Protein AF-A0A7J6U185-F1 (afdb_monomer)

Nearest PDB structures (foldseek):
  2dai-assembly1_A  TM=7.757E-01  e=2.215E-02  Homo sapiens
  2dak-assembly1_A  TM=7.225E-01  e=6.475E-02  Homo sapiens
  2lva-assembly1_A  TM=3.731E-01  e=1.835E+00  Homo sapiens

Mean predicted aligned error: 17.57 Å

InterPro domains:
  IPR009060 UBA-like superfamily [SSF46934] (94-160)
  IPR015940 Ubiquitin-associated domain [PF22562]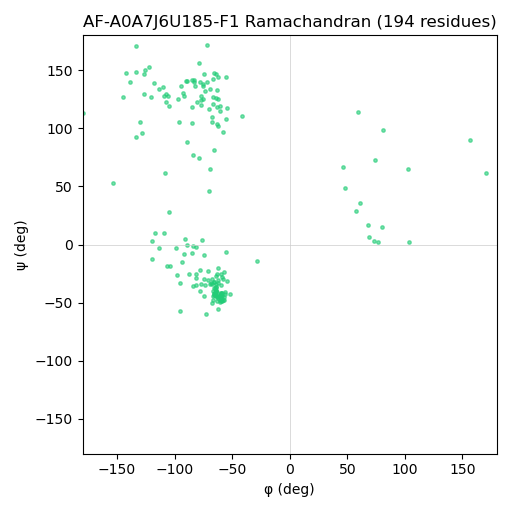 (120-155)

Structure (mmCIF, N/CA/C/O backbone):
data_AF-A0A7J6U185-F1
#
_entry.id   AF-A0A7J6U185-F1
#
loop_
_atom_site.group_PDB
_atom_site.id
_atom_site.type_symbol
_atom_site.label_atom_id
_atom_site.label_alt_id
_atom_site.label_comp_id
_atom_site.label_asym_id
_atom_site.label_entity_id
_atom_site.label_seq_id
_atom_site.pdbx_PDB_ins_code
_atom_site.Cartn_x
_atom_site.Cartn_y
_atom_site.Cartn_z
_atom_site.occupancy
_atom_site.B_iso_or_equiv
_atom_site.auth_seq_id
_atom_site.auth_comp_id
_atom_site.auth_asym_id
_atom_site.auth_atom_id
_atom_site.pdbx_PDB_model_num
ATOM 1 N N . MET A 1 1 ? -28.778 -23.282 12.682 1.00 41.50 1 MET A N 1
ATOM 2 C CA . MET A 1 1 ? -28.620 -21.952 13.302 1.00 41.50 1 MET A CA 1
ATOM 3 C C . MET A 1 1 ? -27.425 -21.308 12.628 1.00 41.50 1 MET A C 1
ATOM 5 O O . MET A 1 1 ? -26.306 -21.611 13.006 1.00 41.50 1 MET A O 1
ATOM 9 N N . SER A 1 2 ? -27.641 -20.531 11.572 1.00 41.03 2 SER A N 1
ATOM 10 C CA . SER A 1 2 ? -26.550 -19.856 10.861 1.00 41.03 2 SER A CA 1
ATOM 11 C C . SER A 1 2 ? -27.006 -18.422 10.668 1.00 41.03 2 SER A C 1
ATOM 13 O O . SER A 1 2 ? -27.817 -18.134 9.793 1.00 41.03 2 SER A O 1
ATOM 15 N N . SER A 1 3 ? -26.622 -17.581 11.626 1.00 44.19 3 SER A N 1
ATOM 16 C CA . SER A 1 3 ? -27.041 -16.190 11.731 1.00 44.19 3 SER A CA 1
ATOM 17 C C . SER A 1 3 ? -26.571 -15.395 10.519 1.00 44.19 3 SER A C 1
ATOM 19 O O . SER A 1 3 ? -25.386 -15.374 10.192 1.00 44.19 3 SER A O 1
ATOM 21 N N . SER A 1 4 ? -27.528 -14.743 9.867 1.00 41.66 4 SER A N 1
ATOM 22 C CA . SER A 1 4 ? -27.322 -13.774 8.801 1.00 41.66 4 SER A CA 1
ATOM 23 C C . SER A 1 4 ? -26.503 -12.574 9.283 1.00 41.66 4 SER A C 1
ATOM 25 O O . SER A 1 4 ? -26.933 -11.839 10.166 1.00 41.66 4 SER A O 1
ATOM 27 N N . GLY A 1 5 ? -25.342 -12.383 8.654 1.00 42.97 5 GLY A N 1
ATOM 28 C CA . GLY A 1 5 ? -24.949 -11.139 7.986 1.00 42.97 5 GLY A CA 1
ATOM 29 C C . GLY A 1 5 ? -25.180 -9.822 8.723 1.00 42.97 5 GLY A C 1
ATOM 30 O O . GLY A 1 5 ? -25.938 -8.984 8.243 1.00 42.97 5 GLY A O 1
ATOM 31 N N . GLY A 1 6 ? -24.464 -9.599 9.824 1.00 38.81 6 GLY A N 1
ATOM 32 C CA . GLY A 1 6 ? -23.998 -8.252 10.142 1.00 38.81 6 GLY A CA 1
ATOM 33 C C . GLY A 1 6 ? -22.753 -7.990 9.301 1.00 38.81 6 GLY A C 1
ATOM 34 O O . GLY A 1 6 ? -21.804 -8.769 9.373 1.00 38.81 6 GLY A O 1
ATOM 35 N N . ALA A 1 7 ? -22.751 -6.943 8.475 1.00 46.09 7 ALA A N 1
ATOM 36 C CA . ALA A 1 7 ? -21.527 -6.431 7.865 1.00 46.09 7 ALA A CA 1
ATOM 37 C C . ALA A 1 7 ? -20.650 -5.875 8.997 1.00 46.09 7 ALA A C 1
ATOM 39 O O . ALA A 1 7 ? -20.704 -4.692 9.327 1.00 46.09 7 ALA A O 1
ATOM 40 N N . ASN A 1 8 ? -19.936 -6.770 9.678 1.00 54.50 8 ASN A N 1
ATOM 41 C CA . ASN A 1 8 ? -19.103 -6.437 10.814 1.00 54.50 8 ASN A CA 1
ATOM 42 C C . ASN A 1 8 ? -17.940 -5.601 10.288 1.00 54.50 8 ASN A C 1
ATOM 44 O O . ASN A 1 8 ? -17.015 -6.118 9.667 1.00 54.50 8 ASN A O 1
ATOM 48 N N . ASN A 1 9 ? -17.995 -4.297 10.548 1.00 67.00 9 ASN A N 1
ATOM 49 C CA . ASN A 1 9 ? -16.890 -3.357 10.393 1.00 67.00 9 ASN A CA 1
ATOM 50 C C . ASN A 1 9 ? -15.808 -3.621 11.465 1.00 67.00 9 ASN A C 1
ATOM 52 O O . ASN A 1 9 ? -15.395 -2.710 12.177 1.00 67.00 9 ASN A O 1
ATOM 56 N N . MET A 1 10 ? -15.448 -4.891 11.650 1.00 78.31 10 MET A N 1
ATOM 57 C CA . MET A 1 10 ? -14.592 -5.384 12.720 1.00 78.31 10 MET A CA 1
ATOM 58 C C . MET A 1 10 ? -13.147 -5.226 12.275 1.00 78.31 10 MET A C 1
ATOM 60 O O . MET A 1 10 ? -12.737 -5.791 11.261 1.00 78.31 10 MET A O 1
ATOM 64 N N . ILE A 1 11 ? -12.393 -4.420 13.014 1.00 88.88 11 ILE A N 1
ATOM 65 C CA . ILE A 1 11 ? -10.985 -4.173 12.735 1.00 88.88 11 ILE A CA 1
ATOM 66 C C . ILE A 1 11 ? -10.184 -4.951 13.770 1.00 88.88 11 ILE A C 1
ATOM 68 O O . ILE A 1 11 ? -10.324 -4.720 14.968 1.00 88.88 11 ILE A O 1
ATOM 72 N N . LEU A 1 12 ? -9.363 -5.887 13.310 1.00 91.19 12 LEU A N 1
ATOM 73 C CA . LEU A 1 12 ? -8.580 -6.771 14.165 1.00 91.19 12 LEU A CA 1
ATOM 74 C C . LEU A 1 12 ? -7.111 -6.372 14.104 1.00 91.19 12 LEU A C 1
ATOM 76 O O . LEU A 1 12 ? -6.539 -6.250 13.026 1.00 91.19 12 LEU A O 1
ATOM 80 N N . ARG A 1 13 ? -6.474 -6.205 15.257 1.00 89.88 13 ARG A N 1
ATOM 81 C CA . ARG A 1 13 ? -5.031 -6.005 15.383 1.00 89.88 13 ARG A CA 1
ATOM 82 C C . ARG A 1 13 ? -4.398 -7.272 15.918 1.00 89.88 13 ARG A C 1
ATOM 84 O O . ARG A 1 13 ? -4.783 -7.754 16.973 1.00 89.88 13 ARG A O 1
ATOM 91 N N . CYS A 1 14 ? -3.377 -7.785 15.245 1.00 90.19 14 CYS A N 1
ATOM 92 C CA . CYS A 1 14 ? -2.557 -8.844 15.822 1.00 90.19 14 CYS A CA 1
ATOM 93 C C . CYS A 1 14 ? -1.580 -8.256 16.849 1.00 90.19 14 CYS A C 1
ATOM 95 O O . CYS A 1 14 ? -0.758 -7.412 16.495 1.00 90.19 14 CYS A O 1
ATOM 97 N N . ASN A 1 15 ? -1.581 -8.733 18.095 1.00 87.19 15 ASN A N 1
ATOM 98 C CA . ASN A 1 15 ? -0.651 -8.233 19.122 1.00 87.19 15 ASN A CA 1
ATOM 99 C C . ASN A 1 15 ? 0.802 -8.666 18.888 1.00 87.19 15 ASN A C 1
ATOM 101 O O . ASN A 1 15 ? 1.739 -8.023 19.359 1.00 87.19 15 ASN A O 1
ATOM 105 N N . LYS A 1 16 ? 1.010 -9.755 18.142 1.00 85.12 16 LYS A N 1
ATOM 106 C CA . LYS A 1 16 ? 2.349 -10.279 17.847 1.00 85.12 16 LYS A CA 1
ATOM 107 C C . LYS A 1 16 ? 3.051 -9.482 16.749 1.00 85.12 16 LYS A C 1
ATOM 109 O O . LYS A 1 16 ? 4.256 -9.260 16.829 1.00 85.12 16 LYS A O 1
ATOM 114 N N . THR A 1 17 ? 2.313 -9.086 15.713 1.00 85.00 17 THR A N 1
ATOM 115 C CA . THR A 1 17 ? 2.870 -8.402 14.533 1.00 85.00 17 THR A CA 1
ATOM 116 C C . THR A 1 17 ? 2.535 -6.914 14.487 1.00 85.00 17 THR A C 1
ATOM 118 O O . THR A 1 17 ? 3.201 -6.168 13.773 1.00 85.00 17 THR A O 1
ATOM 121 N N . GLY A 1 18 ? 1.527 -6.474 15.242 1.00 83.81 18 GLY A N 1
ATOM 122 C CA . GLY A 1 18 ? 0.982 -5.119 15.201 1.00 83.81 18 GLY A CA 1
ATOM 123 C C . GLY A 1 18 ? 0.142 -4.831 13.953 1.00 83.81 18 GLY A C 1
ATOM 124 O O . GLY A 1 18 ? -0.303 -3.699 13.779 1.00 83.81 18 GLY A O 1
ATOM 125 N N . GLN A 1 19 ? -0.065 -5.822 13.077 1.00 86.25 19 GLN A N 1
ATOM 126 C CA . GLN A 1 19 ? -0.772 -5.640 11.813 1.00 86.25 19 GLN A CA 1
ATOM 127 C C . GLN A 1 19 ? -2.282 -5.533 12.037 1.00 86.25 19 GLN A C 1
ATOM 129 O O . GLN A 1 19 ? -2.856 -6.302 12.809 1.00 86.25 19 GLN A O 1
ATOM 134 N N . LEU A 1 20 ? -2.900 -4.578 11.342 1.00 89.56 20 LEU A N 1
ATOM 135 C CA . LEU A 1 20 ? -4.343 -4.405 11.267 1.00 89.56 20 LEU A CA 1
ATOM 136 C C . LEU A 1 20 ? -4.936 -5.195 10.103 1.00 89.56 20 LEU A C 1
ATOM 138 O O . LEU A 1 20 ? -4.388 -5.210 9.000 1.00 89.56 20 LEU A O 1
ATOM 142 N N . PHE A 1 21 ? -6.100 -5.769 10.360 1.00 90.31 21 PHE A N 1
ATOM 143 C CA . PHE A 1 21 ? -6.923 -6.520 9.431 1.00 90.31 21 PHE A CA 1
ATOM 144 C C . PHE A 1 21 ? -8.324 -5.923 9.449 1.00 90.31 21 PHE A C 1
ATOM 146 O O . PHE A 1 21 ? -8.905 -5.707 10.511 1.00 90.31 21 PHE A O 1
ATOM 153 N N . PHE A 1 22 ? -8.856 -5.631 8.266 1.00 87.75 22 PHE A N 1
ATOM 154 C CA . PHE A 1 22 ? -10.181 -5.023 8.101 1.00 87.75 22 PHE A CA 1
ATOM 155 C C . PHE A 1 22 ? -11.259 -6.054 7.756 1.00 87.75 22 PHE A C 1
ATOM 157 O O . PHE A 1 22 ? -12.429 -5.699 7.628 1.00 87.75 22 PHE A O 1
ATOM 164 N N . THR A 1 23 ? -10.858 -7.315 7.590 1.00 86.31 23 THR A N 1
ATOM 165 C CA . THR A 1 23 ? -11.743 -8.459 7.409 1.00 86.31 23 THR A CA 1
ATOM 166 C C . THR A 1 23 ? -11.286 -9.598 8.329 1.00 86.31 23 THR A C 1
ATOM 168 O O . THR A 1 23 ? -10.087 -9.724 8.611 1.00 86.31 23 THR A O 1
ATOM 171 N N . PRO A 1 24 ? -12.216 -10.429 8.824 1.00 85.00 24 PRO A N 1
ATOM 172 C CA . PRO A 1 24 ? -11.865 -11.593 9.632 1.00 85.00 24 PRO A CA 1
ATOM 173 C C . PRO A 1 24 ? -11.090 -12.642 8.823 1.00 85.00 24 PRO A C 1
ATOM 175 O O . PRO A 1 24 ? -10.200 -13.283 9.369 1.00 85.00 24 PRO A O 1
ATOM 178 N N . GLU A 1 25 ? -11.370 -12.772 7.525 1.00 88.25 25 GLU A N 1
ATOM 179 C CA . GLU A 1 25 ? -10.709 -13.738 6.641 1.00 88.25 25 GLU A CA 1
ATOM 180 C C . GLU A 1 25 ? -9.204 -13.458 6.522 1.00 88.25 25 GLU A C 1
ATOM 182 O O . GLU A 1 25 ? -8.393 -14.372 6.688 1.00 88.25 25 GLU A O 1
ATOM 187 N N . ASP A 1 26 ? -8.817 -12.190 6.334 1.00 87.75 26 ASP A N 1
ATOM 188 C CA . ASP A 1 26 ? -7.402 -11.802 6.272 1.00 87.75 26 ASP A CA 1
ATOM 189 C C . ASP A 1 26 ? -6.688 -12.044 7.612 1.00 87.75 26 ASP A C 1
ATOM 191 O O . ASP A 1 26 ? -5.523 -12.452 7.652 1.00 87.75 26 ASP A O 1
ATOM 195 N N . ALA A 1 27 ? -7.384 -11.801 8.728 1.00 87.75 27 ALA A N 1
ATOM 196 C CA . ALA A 1 27 ? -6.846 -12.066 10.057 1.00 87.75 27 ALA A CA 1
ATOM 197 C C . ALA A 1 27 ? -6.638 -13.572 10.284 1.00 87.75 27 ALA A C 1
ATOM 199 O O . ALA A 1 27 ? -5.609 -13.975 10.824 1.00 87.75 27 ALA A O 1
ATOM 200 N N . GLU A 1 28 ? -7.575 -14.415 9.846 1.00 88.94 28 GLU A N 1
ATOM 201 C CA . GLU A 1 28 ? -7.457 -15.872 9.937 1.00 88.94 28 GLU A CA 1
ATOM 202 C C . GLU A 1 28 ? -6.309 -16.424 9.084 1.00 88.94 28 GLU A C 1
ATOM 204 O O . GLU A 1 28 ? -5.575 -17.302 9.547 1.00 88.94 28 GLU A O 1
ATOM 209 N N . ASP A 1 29 ? -6.127 -15.920 7.862 1.00 90.31 29 ASP A N 1
ATOM 210 C CA . ASP A 1 29 ? -4.996 -16.304 7.011 1.00 90.31 29 ASP A CA 1
ATOM 211 C C . ASP A 1 29 ? -3.661 -15.924 7.663 1.00 90.31 29 ASP A C 1
ATOM 213 O O . ASP A 1 29 ? -2.769 -16.766 7.824 1.00 90.31 29 ASP A O 1
ATOM 217 N N . HIS A 1 30 ? -3.571 -14.697 8.185 1.00 89.25 30 HIS A N 1
ATOM 218 C CA . HIS A 1 30 ? -2.414 -14.267 8.957 1.00 89.25 30 HIS A CA 1
ATOM 219 C C . HIS A 1 30 ? -2.163 -15.183 10.151 1.00 89.25 30 HIS A C 1
ATOM 221 O O . HIS A 1 30 ? -1.035 -15.639 10.337 1.00 89.25 30 HIS A O 1
ATOM 227 N N . ALA A 1 31 ? -3.202 -15.498 10.930 1.00 90.06 31 ALA A N 1
ATOM 228 C CA . ALA A 1 31 ? -3.109 -16.357 12.105 1.00 90.06 31 ALA A CA 1
ATOM 229 C C . ALA A 1 31 ? -2.516 -17.728 11.773 1.00 90.06 31 ALA A C 1
ATOM 231 O O . ALA A 1 31 ? -1.691 -18.244 12.534 1.00 90.06 31 ALA A O 1
ATOM 232 N N . LYS A 1 32 ? -2.915 -18.302 10.630 1.00 90.62 32 LYS A N 1
ATOM 233 C CA . LYS A 1 32 ? -2.382 -19.567 10.109 1.00 90.62 32 LYS A CA 1
ATOM 234 C C . LYS A 1 32 ? -0.917 -19.426 9.710 1.00 90.62 32 LYS A C 1
ATOM 236 O O . LYS A 1 32 ? -0.117 -20.282 10.080 1.00 90.62 32 LYS A O 1
ATOM 241 N N . ALA A 1 33 ? -0.552 -18.341 9.029 1.00 89.12 33 ALA A N 1
ATOM 242 C CA . ALA A 1 33 ? 0.822 -18.088 8.603 1.00 89.12 33 ALA A CA 1
ATOM 243 C C . ALA A 1 33 ? 1.786 -17.883 9.787 1.00 89.12 33 ALA A C 1
ATOM 245 O O . ALA A 1 33 ? 2.899 -18.408 9.784 1.00 89.12 33 ALA A O 1
ATOM 246 N N . ILE A 1 34 ? 1.366 -17.145 10.820 1.00 88.19 34 ILE A N 1
ATOM 247 C CA . ILE A 1 34 ? 2.210 -16.830 11.987 1.00 88.19 34 ILE A CA 1
ATOM 248 C C . ILE A 1 34 ? 2.073 -17.830 13.144 1.00 88.19 34 ILE A C 1
ATOM 250 O O . ILE A 1 34 ? 2.804 -17.719 14.139 1.00 88.19 34 ILE A O 1
ATOM 254 N N . GLY A 1 35 ? 1.109 -18.752 13.047 1.00 86.50 35 GLY A N 1
ATOM 255 C CA . GLY A 1 35 ? 0.754 -19.718 14.086 1.00 86.50 35 GLY A CA 1
ATOM 256 C C . GLY A 1 35 ? 0.286 -19.071 15.394 1.00 86.50 35 GLY A C 1
ATOM 257 O O . GLY A 1 35 ? 0.636 -19.554 16.468 1.00 86.50 35 GLY A O 1
ATOM 258 N N . SER A 1 36 ? -0.423 -17.941 15.334 1.00 83.06 36 SER A N 1
ATOM 259 C CA . SER A 1 36 ? -0.841 -17.166 16.513 1.00 83.06 36 SER A CA 1
ATOM 260 C C . SER A 1 36 ? -2.212 -16.542 16.278 1.00 83.06 36 SER A C 1
ATOM 262 O O . SER A 1 36 ? -2.390 -15.826 15.301 1.00 83.06 36 SER A O 1
ATOM 264 N N . GLN A 1 37 ? -3.155 -16.774 17.192 1.00 85.06 37 GLN A N 1
ATOM 265 C CA . GLN A 1 37 ? -4.531 -16.253 17.124 1.00 85.06 37 GLN A CA 1
ATOM 266 C C . GLN A 1 37 ? -4.766 -15.092 18.103 1.00 85.06 37 GLN A C 1
ATOM 268 O O . GLN A 1 37 ? -5.867 -14.896 18.605 1.00 85.06 37 GLN A O 1
ATOM 273 N N . ASP A 1 38 ? -3.706 -14.347 18.413 1.00 89.06 38 ASP A N 1
ATOM 274 C CA . ASP A 1 38 ? -3.750 -13.271 19.401 1.00 89.06 38 ASP A CA 1
ATOM 275 C C . ASP A 1 38 ? -4.143 -11.957 18.715 1.00 89.06 38 ASP A C 1
ATOM 277 O O . ASP A 1 38 ? -3.288 -11.227 18.193 1.00 89.06 38 ASP A O 1
ATOM 281 N N . PHE A 1 39 ? -5.456 -11.729 18.646 1.00 90.69 39 PHE A N 1
ATOM 282 C CA . PHE A 1 39 ? -6.061 -10.553 18.032 1.00 90.69 39 PHE A CA 1
ATOM 283 C C . PHE A 1 39 ? -6.844 -9.735 19.052 1.00 90.69 39 PHE A C 1
ATOM 285 O O . PHE A 1 39 ? -7.581 -10.273 19.876 1.00 90.69 39 PHE A O 1
ATOM 292 N N . GLU A 1 40 ? -6.707 -8.424 18.941 1.00 90.75 40 GLU A N 1
ATOM 293 C CA . GLU A 1 40 ? -7.481 -7.429 19.667 1.00 90.75 40 GLU A CA 1
ATOM 294 C C . GLU A 1 40 ? -8.418 -6.718 18.686 1.00 90.75 40 GLU A C 1
ATOM 296 O O . GLU A 1 40 ? -8.013 -6.359 17.579 1.00 90.75 40 GLU A O 1
ATOM 301 N N . GLU A 1 41 ? -9.676 -6.518 19.075 1.00 90.00 41 GLU A N 1
ATOM 302 C CA . GLU A 1 41 ? -10.595 -5.676 18.310 1.00 90.00 41 GLU A CA 1
ATOM 303 C C . GLU A 1 41 ? -10.275 -4.203 18.572 1.00 90.00 41 GLU A C 1
ATOM 305 O O . G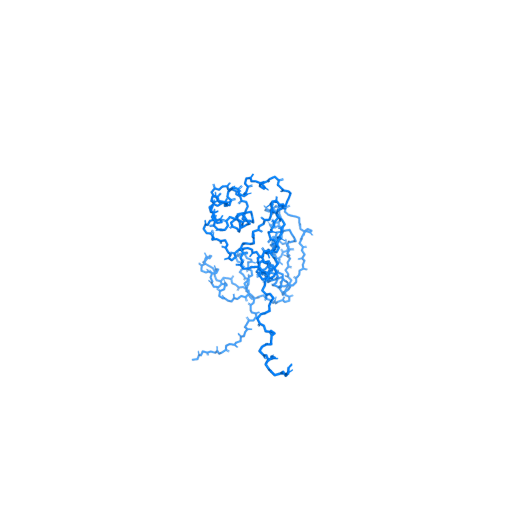LU A 1 41 ? -10.200 -3.759 19.719 1.00 90.00 41 GLU A O 1
ATOM 310 N N . VAL A 1 42 ? -10.098 -3.440 17.498 1.00 90.44 42 VAL A N 1
ATOM 311 C CA . VAL A 1 42 ? -9.738 -2.027 17.554 1.00 90.44 42 VAL A CA 1
ATOM 312 C C . VAL A 1 42 ? -10.887 -1.181 17.019 1.00 90.44 42 VAL A C 1
ATOM 314 O O . VAL A 1 42 ? -11.451 -1.456 15.961 1.00 90.44 42 VAL A O 1
ATOM 317 N N . SER A 1 43 ? -11.222 -0.111 17.742 1.00 88.81 43 SER A N 1
ATOM 318 C CA . SER A 1 43 ? -12.231 0.853 17.295 1.00 88.81 43 SER A CA 1
ATOM 319 C C . SER A 1 43 ? -11.759 1.616 16.045 1.00 88.81 43 SER A C 1
ATOM 321 O O . SER A 1 43 ? -10.589 1.999 15.982 1.00 88.81 43 SER A O 1
ATOM 323 N N . PRO A 1 44 ? -12.639 1.919 15.071 1.00 87.56 44 PRO A N 1
ATOM 324 C CA . PRO A 1 44 ? -12.296 2.783 13.937 1.00 87.56 44 PRO A CA 1
ATOM 325 C C . PRO A 1 44 ? -11.817 4.181 14.365 1.00 87.56 44 PRO A C 1
ATOM 327 O O . PRO A 1 44 ? -10.975 4.769 13.691 1.00 87.56 44 PRO A O 1
ATOM 330 N N . ASP A 1 45 ? -12.296 4.687 15.502 1.00 89.12 45 ASP A N 1
ATOM 331 C CA . ASP A 1 45 ? -11.890 5.981 16.066 1.00 89.12 45 ASP A CA 1
ATOM 332 C C . ASP A 1 45 ? -10.601 5.898 16.902 1.00 89.12 45 ASP A C 1
ATOM 334 O O . ASP A 1 45 ? -10.138 6.902 17.450 1.00 89.12 45 ASP A O 1
ATOM 338 N N . ALA A 1 46 ? -10.013 4.704 17.042 1.00 91.19 46 ALA A N 1
ATOM 339 C CA . ALA A 1 46 ? -8.748 4.545 17.742 1.00 91.19 46 ALA A CA 1
ATOM 340 C C . ALA A 1 46 ? -7.640 5.316 17.019 1.00 91.19 46 ALA A C 1
ATOM 342 O O . ALA A 1 46 ? -7.598 5.391 15.790 1.00 91.19 46 ALA A O 1
ATOM 343 N N . LYS A 1 47 ? -6.724 5.875 17.804 1.00 92.94 47 LYS A N 1
ATOM 344 C CA . LYS A 1 47 ? -5.574 6.620 17.298 1.00 92.94 47 LYS A CA 1
ATOM 345 C C . LYS A 1 47 ? -4.457 5.663 16.907 1.00 92.94 47 LYS A C 1
ATOM 347 O O . LYS A 1 47 ? -4.137 4.734 17.646 1.00 92.94 47 LYS A O 1
ATOM 352 N N . VAL A 1 48 ? -3.848 5.922 15.760 1.00 93.81 48 VAL A N 1
ATOM 353 C CA . VAL A 1 48 ? -2.695 5.192 15.239 1.00 93.81 48 VAL A CA 1
ATOM 354 C C . VAL A 1 48 ? -1.711 6.185 14.627 1.00 93.81 48 VAL A C 1
ATOM 356 O O . VAL A 1 48 ? -2.099 7.1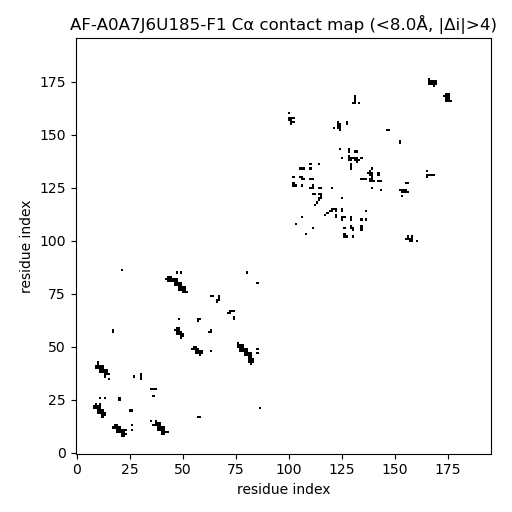53 13.977 1.00 93.81 48 VAL A O 1
ATOM 359 N N . MET A 1 49 ? -0.419 5.965 14.836 1.00 93.94 49 MET A N 1
ATOM 360 C CA . MET A 1 49 ? 0.641 6.805 14.286 1.00 93.94 49 MET A CA 1
ATOM 361 C C . MET A 1 49 ? 1.184 6.181 13.011 1.00 93.94 49 MET A C 1
ATOM 363 O O . MET A 1 49 ? 1.624 5.034 13.019 1.00 93.94 49 MET A O 1
ATOM 367 N N . VAL A 1 50 ? 1.194 6.933 11.919 1.00 93.25 50 VAL A N 1
ATOM 368 C CA . VAL A 1 50 ? 1.567 6.444 10.588 1.00 93.25 50 VAL A CA 1
ATOM 369 C C . VAL A 1 50 ? 2.758 7.235 10.071 1.00 93.25 50 VAL A C 1
ATOM 371 O O . VAL A 1 50 ? 2.705 8.462 10.025 1.00 93.25 50 VAL A O 1
ATOM 374 N N . SER A 1 51 ? 3.821 6.547 9.650 1.00 91.19 51 SER A N 1
ATOM 375 C CA . SER A 1 51 ? 4.953 7.183 8.975 1.00 91.19 51 SER A CA 1
ATOM 376 C C . SER A 1 51 ? 4.509 7.722 7.619 1.00 91.19 51 SER A C 1
ATOM 378 O O . SER A 1 51 ? 3.995 6.983 6.774 1.00 91.19 51 SER A O 1
ATOM 380 N N . ASN A 1 52 ? 4.766 9.004 7.376 1.00 87.56 52 ASN A N 1
ATOM 381 C CA . ASN A 1 52 ? 4.524 9.626 6.079 1.00 87.56 52 ASN A CA 1
ATOM 382 C C . ASN A 1 52 ? 5.562 9.223 5.015 1.00 87.56 52 ASN A C 1
ATOM 384 O O . ASN A 1 52 ? 5.387 9.531 3.840 1.00 87.56 52 ASN A O 1
ATOM 388 N N . VAL A 1 53 ? 6.638 8.539 5.415 1.00 84.12 53 VAL A N 1
ATOM 389 C CA . VAL A 1 53 ? 7.710 8.096 4.516 1.00 84.12 53 VAL A CA 1
ATOM 390 C C . VAL A 1 53 ? 7.468 6.655 4.078 1.00 84.12 53 VAL A C 1
ATOM 392 O O . VAL A 1 53 ? 7.341 6.381 2.889 1.00 84.12 53 VAL A O 1
ATOM 395 N N . SER A 1 54 ? 7.360 5.725 5.030 1.00 83.81 54 SER A N 1
ATOM 396 C CA . SER A 1 54 ? 7.209 4.294 4.732 1.00 83.81 54 SER A CA 1
ATOM 397 C C . SER A 1 54 ? 5.756 3.821 4.682 1.00 83.81 54 SER A C 1
ATOM 399 O O . SER A 1 54 ? 5.482 2.718 4.208 1.00 83.81 54 SER A O 1
ATOM 401 N N . GLY A 1 55 ? 4.805 4.615 5.186 1.00 83.00 55 GLY A N 1
ATOM 402 C CA . GLY A 1 55 ? 3.404 4.206 5.316 1.00 83.00 55 GLY A CA 1
ATOM 403 C C . GLY A 1 55 ? 3.168 3.123 6.373 1.00 83.00 55 GLY A C 1
ATOM 404 O O . GLY A 1 55 ? 2.057 2.603 6.472 1.00 83.00 55 GLY A O 1
ATOM 405 N N . LYS A 1 56 ? 4.196 2.757 7.151 1.00 87.62 56 LYS A N 1
ATOM 406 C CA . LYS A 1 56 ? 4.071 1.842 8.288 1.00 87.62 56 LYS A CA 1
ATOM 407 C C . LYS A 1 56 ? 3.400 2.553 9.453 1.00 87.62 56 LYS A C 1
ATOM 409 O O . LYS A 1 56 ? 3.595 3.749 9.648 1.00 87.62 56 LYS A O 1
ATOM 414 N N . TYR A 1 57 ? 2.626 1.807 10.228 1.00 90.94 57 TYR A N 1
ATOM 415 C CA . TYR A 1 57 ? 1.855 2.338 11.342 1.00 90.94 57 TYR A CA 1
ATOM 416 C C . TYR A 1 57 ? 2.210 1.649 12.663 1.00 90.94 57 TYR A C 1
ATOM 418 O O . TYR A 1 57 ? 2.689 0.516 12.678 1.00 90.94 57 TYR A O 1
ATOM 426 N N . CYS A 1 58 ? 2.029 2.369 13.764 1.00 90.69 58 CYS A N 1
ATOM 427 C CA . CYS A 1 58 ? 2.339 1.980 15.138 1.00 90.69 58 CYS A CA 1
ATOM 428 C C . CYS A 1 58 ? 1.243 2.524 16.066 1.00 90.69 58 CYS A C 1
ATOM 430 O O . CYS A 1 58 ? 0.704 3.599 15.814 1.00 90.69 58 CYS A O 1
ATOM 432 N N . PHE A 1 59 ? 0.926 1.823 17.149 1.00 89.69 59 PHE A N 1
ATOM 433 C CA . PHE A 1 59 ? -0.114 2.229 18.103 1.00 89.69 59 PHE A CA 1
ATOM 434 C C . PHE A 1 59 ? 0.450 2.932 19.328 1.00 89.69 59 PHE A C 1
ATOM 436 O O . PHE A 1 59 ? -0.251 3.721 19.954 1.00 89.69 59 PHE A O 1
ATOM 443 N N . THR A 1 60 ? 1.704 2.656 19.683 1.00 89.81 60 THR A N 1
ATOM 444 C CA . THR A 1 60 ? 2.347 3.257 20.855 1.00 89.81 60 THR A CA 1
ATOM 445 C C . THR A 1 60 ? 3.661 3.935 20.501 1.00 89.81 60 THR A C 1
ATOM 447 O O . THR A 1 60 ? 4.369 3.541 19.569 1.00 89.81 60 THR A O 1
ATOM 450 N N . GLU A 1 61 ? 4.013 4.983 21.247 1.00 90.19 61 GLU A N 1
ATOM 451 C CA . GLU A 1 61 ? 5.272 5.714 21.047 1.00 90.19 61 GLU A CA 1
ATOM 452 C C . GLU A 1 61 ? 6.494 4.793 21.208 1.00 90.19 61 GLU A C 1
ATOM 454 O O . GLU A 1 61 ? 7.533 4.995 20.578 1.00 90.19 61 GLU A O 1
ATOM 459 N N . GLU A 1 62 ? 6.370 3.732 22.010 1.00 90.81 62 GLU A N 1
ATOM 460 C CA . GLU A 1 62 ? 7.400 2.705 22.159 1.00 90.81 62 GLU A CA 1
ATOM 461 C C . GLU A 1 62 ? 7.602 1.889 20.876 1.00 90.81 62 GLU A C 1
ATOM 463 O O . GLU A 1 62 ? 8.743 1.582 20.514 1.00 90.81 62 GLU A O 1
ATOM 468 N N . GLU A 1 63 ? 6.519 1.553 20.170 1.00 90.06 63 GLU A N 1
ATOM 469 C CA . GLU A 1 63 ? 6.585 0.899 18.861 1.00 90.06 63 GLU A CA 1
ATOM 470 C C . GLU A 1 63 ? 7.237 1.819 17.827 1.00 90.06 63 GLU A C 1
ATOM 472 O O . GLU A 1 63 ? 8.143 1.372 17.117 1.00 90.06 63 GLU A O 1
ATOM 477 N N . VAL A 1 64 ? 6.872 3.108 17.812 1.00 90.81 64 VAL A N 1
ATOM 478 C CA . VAL A 1 64 ? 7.515 4.122 16.958 1.00 90.81 64 VAL A CA 1
ATOM 479 C C . VAL A 1 64 ? 9.003 4.208 17.270 1.00 90.81 64 VAL A C 1
ATOM 481 O O . VAL A 1 64 ? 9.827 4.099 16.370 1.00 90.81 64 VAL A O 1
ATOM 484 N N . LYS A 1 65 ? 9.388 4.303 18.546 1.00 92.19 65 LYS A N 1
ATOM 485 C CA . LYS A 1 65 ? 10.798 4.365 18.951 1.00 92.19 65 LYS A CA 1
ATOM 486 C C . LYS A 1 65 ? 11.581 3.133 18.495 1.00 92.19 65 LYS A C 1
ATOM 488 O O . LYS A 1 65 ? 12.683 3.271 17.963 1.00 92.19 65 LYS A O 1
ATOM 493 N N . ARG A 1 66 ? 11.022 1.928 18.665 1.00 90.06 66 ARG A N 1
ATOM 494 C CA . ARG A 1 66 ? 11.634 0.678 18.175 1.00 90.06 66 ARG A CA 1
ATOM 495 C C . ARG A 1 66 ? 11.721 0.646 16.652 1.00 90.06 66 ARG A C 1
ATOM 497 O O . ARG A 1 66 ? 12.682 0.110 16.105 1.00 90.06 66 ARG A O 1
ATOM 504 N N . PHE A 1 67 ? 10.729 1.187 15.956 1.00 89.38 67 PHE A N 1
ATOM 505 C CA . PHE A 1 67 ? 10.736 1.297 14.505 1.00 89.38 67 PHE A CA 1
ATOM 506 C C . PHE A 1 67 ? 11.812 2.2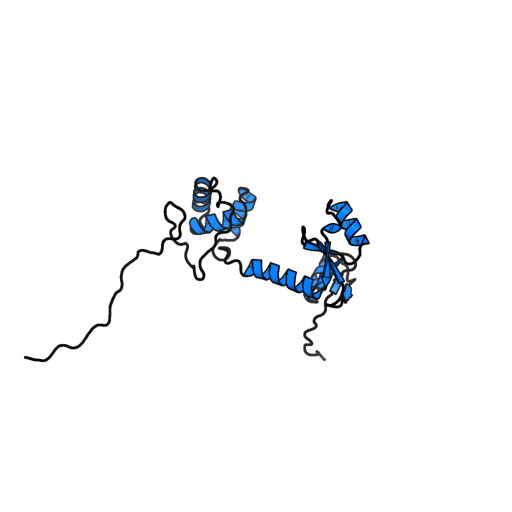77 14.018 1.00 89.38 67 PHE A C 1
ATOM 508 O O . PHE A 1 67 ? 12.648 1.891 13.202 1.00 89.38 67 PHE A O 1
ATOM 515 N N . CYS A 1 68 ? 11.858 3.487 14.574 1.00 91.06 68 CYS A N 1
ATOM 516 C CA . CYS A 1 68 ? 12.872 4.505 14.308 1.00 91.06 68 CYS A CA 1
ATOM 517 C C . CYS A 1 68 ? 14.286 3.975 14.570 1.00 91.06 68 CYS A C 1
ATOM 519 O O . CYS A 1 68 ? 15.179 4.159 13.751 1.00 91.06 68 CYS A O 1
ATOM 521 N N . MET A 1 69 ? 14.491 3.240 15.668 1.00 90.38 69 MET A N 1
ATOM 522 C CA . MET A 1 69 ? 15.791 2.637 15.980 1.00 90.38 69 MET A CA 1
ATOM 523 C C . MET A 1 69 ? 16.227 1.591 14.941 1.00 90.38 69 MET A C 1
ATOM 525 O O . MET A 1 69 ? 17.418 1.464 14.675 1.00 90.38 69 MET A O 1
ATOM 529 N N . ARG A 1 70 ? 15.284 0.844 14.351 1.00 89.31 70 ARG A N 1
ATOM 530 C CA . ARG A 1 70 ? 15.580 -0.177 13.330 1.00 89.31 70 ARG A CA 1
ATOM 531 C C . ARG A 1 70 ? 15.777 0.399 11.930 1.00 89.31 70 ARG A C 1
ATOM 533 O O . ARG A 1 70 ? 16.555 -0.155 11.164 1.00 89.31 70 ARG A O 1
ATOM 540 N N . THR A 1 71 ? 15.044 1.452 11.583 1.00 89.38 71 THR A N 1
ATOM 541 C CA . THR A 1 71 ? 14.987 1.996 10.214 1.00 89.38 71 THR A CA 1
ATOM 542 C C . THR A 1 71 ? 15.798 3.276 10.031 1.00 89.38 71 THR A C 1
ATOM 544 O O . THR A 1 71 ? 16.107 3.642 8.903 1.00 89.38 71 THR A O 1
ATOM 547 N N . GLY A 1 72 ? 16.135 3.969 11.120 1.00 89.69 72 GLY A N 1
ATOM 548 C CA . GLY A 1 72 ? 16.703 5.315 11.082 1.00 89.69 72 GLY A CA 1
ATOM 549 C C . GLY A 1 72 ? 15.676 6.416 10.792 1.00 89.69 72 GLY A C 1
ATOM 550 O O . GLY A 1 72 ? 16.059 7.583 10.709 1.00 89.69 72 GLY A O 1
ATOM 551 N N . GLU A 1 73 ? 14.385 6.089 10.646 1.00 89.88 73 GLU A N 1
ATOM 552 C CA . GLU A 1 73 ? 13.340 7.101 10.483 1.00 89.88 73 GLU A CA 1
ATOM 553 C C . GLU A 1 73 ? 13.193 7.950 11.748 1.00 89.88 73 GLU A C 1
ATOM 555 O O . GLU A 1 73 ? 13.356 7.473 12.871 1.00 89.88 73 GLU A O 1
ATOM 560 N N . LYS A 1 74 ? 12.844 9.225 11.576 1.00 89.88 74 LYS A N 1
ATOM 561 C CA . LYS A 1 74 ? 12.609 10.133 12.696 1.00 89.88 74 LYS A CA 1
ATOM 562 C C . LYS A 1 74 ? 11.152 10.075 13.142 1.00 89.88 74 LYS A C 1
ATOM 564 O O . LYS A 1 74 ? 10.253 10.051 12.307 1.00 89.88 74 LYS A O 1
ATOM 569 N N . ALA A 1 75 ? 10.924 10.127 14.453 1.00 88.00 75 ALA A N 1
ATOM 570 C CA . ALA A 1 75 ? 9.578 10.127 15.029 1.00 88.00 75 ALA A CA 1
ATOM 571 C C . ALA A 1 75 ? 8.723 11.323 14.559 1.00 88.00 75 ALA A C 1
ATOM 573 O O . ALA A 1 75 ? 7.510 11.204 14.480 1.00 88.00 75 ALA A O 1
ATOM 574 N N . GLU A 1 76 ? 9.345 12.442 14.168 1.00 89.88 76 GLU A N 1
ATOM 575 C CA . GLU A 1 76 ? 8.653 13.608 13.587 1.00 89.88 76 GLU A CA 1
ATOM 576 C C . GLU A 1 76 ? 7.933 13.306 12.259 1.00 89.88 76 GLU A C 1
ATOM 578 O O . GLU A 1 76 ? 7.014 14.026 11.883 1.00 89.88 76 GLU A O 1
ATOM 583 N N . ASN A 1 77 ? 8.312 12.227 11.562 1.00 91.19 77 ASN A N 1
ATOM 584 C CA . ASN A 1 77 ? 7.656 11.800 10.323 1.00 91.19 77 ASN A CA 1
ATOM 585 C C . ASN A 1 77 ? 6.370 10.998 10.570 1.00 91.19 77 ASN A C 1
ATOM 587 O O . ASN A 1 77 ? 5.726 10.572 9.606 1.00 91.19 77 ASN A O 1
ATOM 591 N N . PHE A 1 78 ? 6.015 10.748 11.832 1.00 93.06 78 PHE A N 1
ATOM 592 C CA . PHE A 1 78 ? 4.803 10.035 12.202 1.00 93.06 78 PHE A CA 1
ATOM 593 C C . PHE A 1 78 ? 3.659 11.012 12.442 1.00 93.06 78 PHE A C 1
ATOM 595 O O . PHE A 1 78 ? 3.781 11.979 13.189 1.00 93.06 78 PHE A O 1
ATOM 602 N N . LEU A 1 79 ? 2.527 10.723 11.811 1.00 92.94 79 LEU A N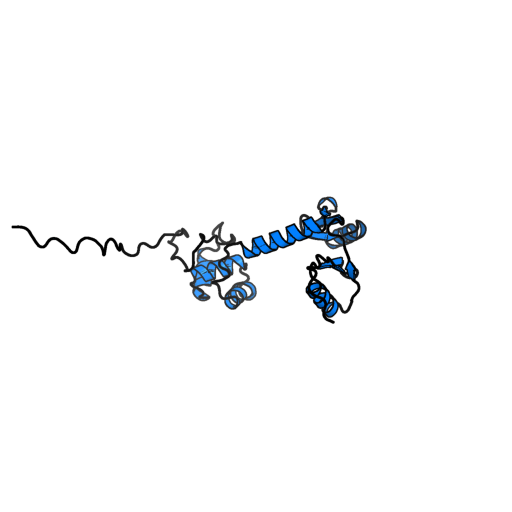 1
ATOM 603 C CA . LEU A 1 79 ? 1.291 11.477 11.953 1.00 92.94 79 LEU A CA 1
ATOM 604 C C . LEU A 1 79 ? 0.288 10.627 12.728 1.00 92.94 79 LEU A C 1
ATOM 606 O O . LEU A 1 79 ? 0.047 9.479 12.358 1.00 92.94 79 LEU A O 1
ATOM 610 N N . GLU A 1 80 ? -0.294 11.185 13.785 1.00 94.31 80 GLU A N 1
ATOM 611 C CA . GLU A 1 80 ? -1.416 10.563 14.487 1.00 94.31 80 GLU A CA 1
ATOM 612 C C . GLU A 1 80 ? -2.695 10.764 13.667 1.00 94.31 80 GLU A C 1
ATOM 614 O O . GLU A 1 80 ? -3.092 11.897 13.398 1.00 94.31 80 GLU A O 1
ATOM 619 N N . ILE A 1 81 ? -3.321 9.663 13.259 1.00 94.00 81 ILE A N 1
ATOM 620 C CA . ILE A 1 81 ? -4.610 9.639 12.558 1.00 94.00 81 ILE A CA 1
ATOM 621 C C . ILE A 1 81 ? -5.521 8.586 13.193 1.00 94.00 81 ILE A C 1
ATOM 623 O O . ILE A 1 81 ? -5.080 7.782 14.016 1.00 94.00 81 ILE A O 1
ATOM 627 N N . THR A 1 82 ? -6.793 8.560 12.809 1.00 93.44 82 THR A N 1
ATOM 628 C CA . THR A 1 82 ? -7.705 7.483 13.221 1.00 93.44 82 THR A CA 1
ATOM 629 C C . THR A 1 82 ? -7.504 6.211 12.391 1.00 93.44 82 THR A C 1
ATOM 631 O O . THR A 1 82 ? -7.037 6.250 11.250 1.00 93.44 82 THR A O 1
ATOM 634 N N . VAL A 1 83 ? -7.878 5.051 12.935 1.00 91.31 83 VAL A N 1
ATOM 635 C CA . VAL A 1 83 ? -7.852 3.779 12.192 1.00 91.31 83 VAL A CA 1
ATOM 636 C C . VAL A 1 83 ? -8.796 3.820 10.981 1.00 91.31 83 VAL A C 1
ATOM 638 O O . VAL A 1 83 ? -8.478 3.244 9.938 1.00 91.31 83 VAL A O 1
ATOM 641 N N . ALA A 1 84 ? -9.915 4.543 11.072 1.00 89.12 84 ALA A N 1
ATOM 642 C CA . ALA A 1 84 ? -10.804 4.813 9.945 1.00 89.12 84 ALA A CA 1
ATOM 643 C C . ALA A 1 84 ? -10.092 5.582 8.820 1.00 89.12 84 ALA A C 1
ATOM 645 O O . ALA A 1 84 ? -10.151 5.166 7.663 1.00 89.12 84 ALA A O 1
ATOM 646 N N . GLU A 1 85 ? -9.364 6.651 9.152 1.00 90.38 85 GLU A N 1
ATOM 647 C CA . GLU A 1 85 ? -8.561 7.398 8.177 1.00 90.38 85 GLU A CA 1
ATOM 648 C C . GLU A 1 85 ? -7.426 6.548 7.600 1.00 90.38 85 GLU A C 1
ATOM 650 O O . GLU A 1 85 ? -7.154 6.607 6.403 1.00 90.38 85 GLU A O 1
ATOM 655 N N . LEU A 1 86 ? -6.770 5.719 8.419 1.00 90.31 86 LEU A N 1
ATOM 656 C CA . LEU A 1 86 ? -5.752 4.789 7.933 1.00 90.31 86 LEU A CA 1
ATOM 657 C C . LEU A 1 86 ? -6.341 3.814 6.908 1.00 90.31 86 LEU A C 1
ATOM 659 O O . LEU A 1 86 ? -5.740 3.605 5.853 1.00 90.31 86 LEU A O 1
ATOM 663 N N . ARG A 1 87 ? -7.517 3.244 7.192 1.00 87.62 87 ARG A N 1
ATOM 664 C CA . ARG A 1 87 ? -8.229 2.368 6.256 1.00 87.62 87 ARG A CA 1
ATOM 665 C C . ARG A 1 87 ? -8.516 3.087 4.945 1.00 87.62 87 ARG A C 1
ATOM 667 O O . ARG A 1 87 ? -8.235 2.529 3.889 1.00 87.62 87 ARG A O 1
ATOM 674 N N . ASP A 1 88 ? -9.037 4.308 5.012 1.00 87.19 88 ASP A N 1
ATOM 675 C CA . ASP A 1 88 ? -9.331 5.101 3.822 1.00 87.19 88 ASP A CA 1
ATOM 676 C C . ASP A 1 88 ? -8.057 5.368 3.007 1.00 87.19 88 ASP A C 1
ATOM 678 O O . ASP A 1 88 ? -8.036 5.117 1.809 1.00 87.19 88 ASP A O 1
ATOM 682 N N . ARG A 1 89 ? -6.934 5.718 3.649 1.00 86.50 89 ARG A N 1
ATOM 683 C CA . ARG A 1 89 ? -5.638 5.894 2.964 1.00 86.50 89 ARG A CA 1
ATOM 684 C C . ARG A 1 89 ? -5.109 4.602 2.334 1.00 86.50 89 ARG A C 1
ATOM 686 O O . ARG A 1 89 ? -4.497 4.660 1.267 1.00 86.50 89 ARG A O 1
ATOM 693 N N . ILE A 1 90 ? -5.317 3.446 2.968 1.00 84.19 90 ILE A N 1
ATOM 694 C CA . ILE A 1 90 ? -4.950 2.136 2.404 1.00 84.19 90 ILE A CA 1
ATOM 695 C C . ILE A 1 90 ? -5.811 1.836 1.174 1.00 84.19 90 ILE A C 1
ATOM 697 O O . ILE A 1 90 ? -5.263 1.502 0.124 1.00 84.19 90 ILE A O 1
ATOM 701 N N . LEU A 1 91 ? -7.130 2.020 1.275 1.00 79.69 91 LEU A N 1
ATOM 702 C CA . LEU A 1 91 ? -8.064 1.824 0.166 1.00 79.69 91 LEU A CA 1
ATOM 703 C C . LEU A 1 91 ? -7.809 2.811 -0.973 1.00 79.69 91 LEU A C 1
ATOM 705 O O . LEU A 1 91 ? -7.831 2.414 -2.129 1.00 79.69 91 LEU A O 1
ATOM 709 N N . GLN A 1 92 ? -7.504 4.073 -0.673 1.00 76.38 92 GLN A N 1
ATOM 710 C CA . GLN A 1 92 ? -7.116 5.073 -1.663 1.00 76.38 92 GLN A CA 1
ATOM 711 C C . GLN A 1 92 ? -5.822 4.679 -2.371 1.00 76.38 92 GLN A C 1
ATOM 713 O O . GLN A 1 92 ? -5.777 4.751 -3.589 1.00 76.38 92 GLN A O 1
ATOM 718 N N . LYS A 1 93 ? -4.786 4.212 -1.657 1.00 72.94 93 LYS A N 1
ATOM 719 C CA . LYS A 1 93 ? -3.551 3.719 -2.295 1.00 72.94 93 LYS A CA 1
ATOM 720 C C . LYS A 1 93 ? -3.800 2.487 -3.164 1.00 72.94 93 LYS A C 1
ATOM 722 O O . LYS A 1 93 ? -3.242 2.395 -4.253 1.00 72.94 93 LYS A O 1
ATOM 727 N N . GLN A 1 94 ? -4.640 1.557 -2.709 1.00 67.12 94 GLN A N 1
ATOM 728 C CA . GLN A 1 94 ? -5.046 0.399 -3.507 1.00 67.12 94 GLN A CA 1
ATOM 729 C C . GLN A 1 94 ? -5.842 0.832 -4.741 1.00 67.12 94 GLN A C 1
ATOM 731 O O . GLN A 1 94 ? -5.532 0.393 -5.839 1.00 67.12 94 GLN A O 1
ATOM 736 N N . ASN A 1 95 ? -6.791 1.756 -4.598 1.00 60.34 95 ASN A N 1
ATOM 737 C CA . ASN A 1 95 ? -7.564 2.300 -5.709 1.00 60.34 95 ASN A CA 1
ATOM 738 C C . ASN A 1 95 ? -6.722 3.154 -6.649 1.00 60.34 95 ASN A C 1
ATOM 740 O O . ASN A 1 95 ? -6.982 3.119 -7.838 1.00 60.34 95 ASN A O 1
ATOM 744 N N . GLN A 1 96 ? -5.710 3.876 -6.170 1.00 54.53 96 GLN A N 1
ATOM 745 C CA . GLN A 1 96 ? -4.731 4.548 -7.023 1.00 54.53 96 GLN A CA 1
ATOM 746 C C . GLN A 1 96 ? -3.887 3.535 -7.791 1.00 54.53 96 GLN A C 1
ATOM 748 O O . GLN A 1 96 ? -3.516 3.809 -8.918 1.00 54.53 96 GLN A O 1
ATOM 753 N N . HIS A 1 97 ? -3.610 2.361 -7.224 1.00 50.47 97 HIS A N 1
ATOM 754 C CA . HIS A 1 97 ? -2.962 1.277 -7.959 1.00 50.47 97 HIS A CA 1
ATOM 755 C C . HIS A 1 97 ? -3.912 0.583 -8.957 1.00 50.47 97 HIS A C 1
ATOM 757 O O . HIS A 1 97 ? -3.452 0.112 -9.988 1.00 50.47 97 HIS A O 1
ATOM 763 N N . GLN A 1 98 ? -5.220 0.542 -8.670 1.00 46.62 98 GLN A N 1
ATOM 764 C CA . GLN A 1 98 ? -6.260 -0.066 -9.518 1.00 46.62 98 GLN A CA 1
ATOM 765 C C . GLN A 1 98 ? -6.838 0.890 -10.586 1.00 46.62 98 GLN A C 1
ATOM 767 O O . GLN A 1 98 ? -7.331 0.428 -11.604 1.00 46.62 98 GLN A O 1
ATOM 772 N N . ASN A 1 99 ? -6.796 2.208 -10.359 1.00 41.06 99 ASN A N 1
ATOM 773 C CA . ASN A 1 99 ? -7.259 3.273 -11.265 1.00 41.06 99 ASN A CA 1
ATOM 774 C C . ASN A 1 99 ? -6.097 4.071 -11.867 1.00 41.06 99 ASN A C 1
ATOM 776 O O . ASN A 1 99 ? -6.330 5.103 -12.492 1.00 41.06 99 ASN A O 1
ATOM 780 N N . ASP A 1 100 ? -4.850 3.632 -11.693 1.00 43.34 100 ASP A N 1
ATOM 781 C CA . ASP A 1 100 ? -3.826 4.015 -12.658 1.00 43.34 100 ASP A CA 1
ATOM 782 C C . ASP A 1 100 ? -4.205 3.246 -13.933 1.00 43.34 100 ASP A C 1
ATOM 784 O O . ASP A 1 100 ? -4.247 2.013 -13.869 1.00 43.34 100 ASP A O 1
ATOM 788 N N . PRO A 1 101 ? -4.547 3.903 -15.059 1.00 46.97 101 PRO A N 1
ATOM 789 C CA . PRO A 1 101 ? -4.745 3.239 -16.343 1.00 46.97 101 PRO A CA 1
ATOM 790 C C . PRO A 1 101 ? -3.382 2.745 -16.837 1.00 46.97 101 PRO A C 1
ATOM 792 O O . PRO A 1 101 ? -2.820 3.227 -17.818 1.00 46.97 101 PRO A O 1
ATOM 795 N N . ARG A 1 102 ? -2.804 1.807 -16.089 1.00 48.69 102 ARG A N 1
ATOM 796 C CA . ARG A 1 102 ? -1.612 1.089 -16.462 1.00 48.69 102 ARG A CA 1
ATOM 797 C C . ARG A 1 102 ? -2.029 0.119 -17.542 1.00 48.69 102 ARG A C 1
ATOM 799 O O . ARG A 1 102 ? -2.956 -0.668 -17.406 1.00 48.69 102 ARG A O 1
ATOM 806 N N . VAL A 1 103 ? -1.219 0.145 -18.571 1.00 50.47 103 VAL A N 1
ATOM 807 C CA . VAL A 1 103 ? -0.852 -0.895 -19.530 1.00 50.47 103 VAL A CA 1
ATOM 808 C C . VAL A 1 103 ? -0.914 -2.364 -19.030 1.00 50.47 103 VAL A C 1
ATOM 810 O O . VAL A 1 103 ? -0.871 -3.285 -19.846 1.00 50.47 103 VAL A O 1
ATOM 813 N N . VAL A 1 104 ? -1.015 -2.609 -17.714 1.00 50.00 104 VAL A N 1
ATOM 814 C CA . VAL A 1 104 ? -0.907 -3.917 -17.038 1.00 50.00 104 VAL A CA 1
ATOM 815 C C . VAL A 1 104 ? -1.879 -4.987 -17.514 1.00 50.00 104 VAL A C 1
ATOM 817 O O . VAL A 1 104 ? -1.562 -6.160 -17.363 1.00 50.00 104 VAL A O 1
ATOM 820 N N . ASP A 1 105 ? -3.023 -4.633 -18.101 1.00 56.19 105 ASP A N 1
ATOM 821 C CA . ASP A 1 105 ? -3.947 -5.660 -18.600 1.00 56.19 105 ASP A CA 1
ATOM 822 C C . ASP A 1 105 ? -3.485 -6.267 -19.944 1.00 56.19 105 ASP A C 1
ATOM 824 O O . ASP A 1 105 ? -3.825 -7.401 -20.272 1.00 56.19 105 ASP A O 1
ATOM 828 N N . PHE A 1 106 ? -2.647 -5.556 -20.713 1.00 55.69 106 PHE A N 1
ATOM 829 C CA . PHE A 1 106 ? -2.198 -6.006 -22.038 1.00 55.69 106 PHE A CA 1
ATOM 830 C C . PHE A 1 106 ? -0.842 -6.730 -22.032 1.00 55.69 106 PHE A C 1
ATOM 832 O O . PHE A 1 106 ? -0.608 -7.638 -22.838 1.00 55.69 106 PHE A O 1
ATOM 839 N N . ALA A 1 107 ? 0.079 -6.338 -21.148 1.00 64.94 107 ALA A N 1
ATOM 840 C CA . ALA A 1 107 ? 1.407 -6.944 -21.079 1.00 64.94 107 ALA A CA 1
ATOM 841 C C . ALA A 1 107 ? 1.344 -8.333 -20.408 1.00 64.94 107 ALA A C 1
ATOM 843 O O . ALA A 1 107 ? 0.857 -8.472 -19.290 1.00 64.94 107 ALA A O 1
ATOM 844 N N . ASP A 1 108 ? 1.857 -9.382 -21.070 1.00 72.94 108 ASP A N 1
ATOM 845 C CA . ASP A 1 108 ? 1.892 -10.735 -20.484 1.00 72.94 108 ASP A CA 1
ATOM 846 C C . ASP A 1 108 ? 2.789 -10.716 -19.241 1.00 72.94 108 ASP A C 1
ATOM 848 O O . ASP A 1 108 ? 3.992 -10.455 -19.344 1.00 72.94 108 ASP A O 1
ATOM 852 N N . SER A 1 109 ? 2.219 -11.013 -18.071 1.00 73.62 109 SER A N 1
ATOM 853 C CA . SER A 1 109 ? 2.901 -10.910 -16.775 1.00 73.62 109 SER A CA 1
ATOM 854 C C . SER A 1 109 ? 4.211 -11.703 -16.727 1.00 73.62 109 SER A C 1
ATOM 856 O O . SER A 1 109 ? 5.172 -11.274 -16.097 1.00 73.62 109 SER A O 1
ATOM 858 N N . ARG A 1 110 ? 4.303 -12.820 -17.466 1.00 80.00 110 ARG A N 1
ATOM 859 C CA . ARG A 1 110 ? 5.541 -13.616 -17.556 1.00 80.00 110 ARG A CA 1
ATOM 860 C C . ARG A 1 110 ? 6.643 -12.893 -18.320 1.00 80.00 110 ARG A C 1
ATOM 862 O O . ARG A 1 110 ? 7.818 -13.059 -18.024 1.00 80.00 110 ARG A O 1
ATOM 869 N N . LYS A 1 111 ? 6.286 -12.103 -19.331 1.00 81.06 111 LYS A N 1
ATOM 870 C CA . LYS A 1 111 ? 7.256 -11.329 -20.115 1.00 81.06 111 LYS A CA 1
ATOM 871 C C . LYS A 1 111 ? 7.720 -10.096 -19.345 1.00 81.06 111 LYS A C 1
ATOM 873 O O . LYS A 1 111 ? 8.891 -9.740 -19.443 1.00 81.06 111 LYS A O 1
ATOM 878 N N . VAL A 1 112 ? 6.828 -9.497 -18.552 1.00 82.00 112 VAL A N 1
ATOM 879 C CA . VAL A 1 112 ? 7.182 -8.424 -17.610 1.00 82.00 112 VAL A CA 1
ATOM 880 C C . VAL A 1 112 ? 8.222 -8.935 -16.612 1.00 82.00 112 VAL A C 1
ATOM 882 O O . VAL A 1 112 ? 9.257 -8.298 -16.437 1.00 82.00 112 VAL A O 1
ATOM 885 N N . GLU A 1 113 ? 8.003 -10.120 -16.036 1.00 81.31 113 GLU A N 1
ATOM 886 C CA . GLU A 1 113 ? 8.945 -10.767 -15.113 1.00 81.31 113 GLU A CA 1
ATOM 887 C C . GLU A 1 113 ? 10.312 -11.039 -15.766 1.00 81.31 113 GLU A C 1
ATOM 889 O O . GLU A 1 113 ? 11.346 -10.710 -15.191 1.00 81.31 113 GLU A O 1
ATOM 894 N N . VAL A 1 114 ? 10.343 -11.537 -17.010 1.00 83.56 114 VAL A N 1
ATOM 895 C CA . VAL A 1 114 ? 11.600 -11.765 -17.752 1.00 83.56 114 VAL A CA 1
ATOM 896 C C . VAL A 1 114 ? 12.407 -10.475 -17.945 1.00 83.56 114 VAL A C 1
ATOM 898 O O . VAL A 1 114 ? 13.628 -10.491 -17.787 1.00 83.56 114 VAL A O 1
ATOM 901 N N . LEU A 1 115 ? 11.758 -9.355 -18.274 1.00 83.06 115 LEU A N 1
ATOM 902 C CA . LEU A 1 115 ? 12.441 -8.064 -18.426 1.00 83.06 115 LEU A CA 1
ATOM 903 C C . LEU A 1 115 ? 12.855 -7.472 -17.068 1.00 83.06 115 LEU A C 1
ATOM 905 O O . LEU A 1 115 ? 13.929 -6.879 -16.961 1.00 83.06 115 LEU A O 1
ATOM 909 N N . PHE A 1 116 ? 12.048 -7.674 -16.026 1.00 79.69 116 PHE A N 1
ATOM 910 C CA . PHE A 1 116 ? 12.332 -7.186 -14.680 1.00 79.69 116 PHE A CA 1
ATOM 911 C C . PHE A 1 116 ? 13.458 -7.966 -13.994 1.00 79.69 116 PHE A C 1
ATOM 913 O O . PHE A 1 116 ? 14.497 -7.396 -13.666 1.00 79.69 116 PHE A O 1
ATOM 920 N N . GLU A 1 117 ? 13.301 -9.275 -13.818 1.00 77.00 117 GLU A N 1
ATOM 921 C CA . GLU A 1 117 ? 14.259 -10.110 -13.087 1.00 77.00 117 GLU A CA 1
ATOM 922 C C . GLU A 1 117 ? 15.428 -10.568 -13.964 1.00 77.00 117 GLU A C 1
ATOM 924 O O . GLU A 1 117 ? 16.561 -10.668 -13.494 1.00 77.00 117 GLU A O 1
ATOM 929 N N . GLY A 1 118 ? 15.175 -10.838 -15.248 1.00 73.81 118 GLY A N 1
ATOM 930 C CA . GLY A 1 118 ? 16.188 -11.361 -16.168 1.00 73.81 118 GLY A CA 1
ATOM 931 C C . GLY A 1 118 ? 17.112 -10.293 -16.755 1.00 73.81 118 GLY A C 1
ATOM 932 O O . GLY A 1 118 ? 18.264 -10.592 -17.075 1.00 73.81 118 GLY A O 1
ATOM 933 N N . ARG A 1 119 ? 16.627 -9.053 -16.904 1.00 78.56 119 ARG A N 1
ATOM 934 C CA . ARG A 1 119 ? 17.393 -7.936 -17.488 1.00 78.56 119 ARG A CA 1
ATOM 935 C C . ARG A 1 119 ? 17.586 -6.748 -16.546 1.00 78.56 119 ARG A C 1
ATOM 937 O O . ARG A 1 119 ? 18.430 -5.903 -16.827 1.00 78.56 119 ARG A O 1
ATOM 944 N N . GLY A 1 120 ? 16.869 -6.700 -15.421 1.00 80.12 120 GLY A N 1
ATOM 945 C CA . GLY A 1 120 ? 16.994 -5.631 -14.429 1.00 80.12 120 GLY A CA 1
ATOM 946 C C . GLY A 1 120 ? 16.247 -4.346 -14.791 1.00 80.12 120 GLY A C 1
ATOM 947 O O . GLY A 1 120 ? 16.517 -3.303 -14.192 1.00 80.12 120 GLY A O 1
ATOM 948 N N . TYR A 1 121 ? 15.329 -4.384 -15.763 1.00 81.88 121 TYR A N 1
ATOM 949 C CA . TYR A 1 121 ? 14.548 -3.206 -16.136 1.00 81.88 121 TYR A CA 1
ATOM 950 C C . TYR A 1 121 ? 13.421 -2.959 -15.130 1.00 81.88 121 TYR A C 1
ATOM 952 O O . TYR A 1 121 ? 12.775 -3.910 -14.711 1.00 81.88 121 TYR A O 1
ATOM 960 N N . PRO A 1 122 ? 13.117 -1.710 -14.737 1.00 79.50 122 PRO A N 1
ATOM 961 C CA . PRO A 1 122 ? 11.983 -1.426 -13.859 1.00 79.50 122 PRO A CA 1
ATOM 962 C C . PRO A 1 122 ? 10.663 -1.973 -14.425 1.00 79.50 122 PRO A C 1
ATOM 964 O O . PRO A 1 122 ? 10.433 -1.897 -15.628 1.00 79.50 122 PRO A O 1
ATOM 967 N N . VAL A 1 123 ? 9.758 -2.450 -13.564 1.00 79.44 123 VAL A N 1
ATOM 968 C CA . VAL A 1 123 ? 8.457 -3.027 -13.980 1.00 79.44 123 VAL A CA 1
ATOM 969 C C . VAL A 1 123 ? 7.678 -2.086 -14.911 1.00 79.44 123 VAL A C 1
ATOM 971 O O . VAL A 1 123 ? 7.195 -2.511 -15.953 1.00 79.44 123 VAL A O 1
ATOM 974 N N . VAL A 1 124 ? 7.661 -0.788 -14.596 1.00 80.31 124 VAL A N 1
ATOM 975 C CA . VAL A 1 124 ? 7.008 0.252 -15.414 1.00 80.31 124 VAL A CA 1
ATOM 976 C C . VAL A 1 124 ? 7.577 0.357 -16.835 1.00 80.31 124 VAL A C 1
ATOM 978 O O . VAL A 1 124 ? 6.837 0.602 -17.783 1.00 80.31 124 VAL A O 1
ATOM 981 N N . VAL A 1 125 ? 8.884 0.130 -16.992 1.00 81.56 125 VAL A N 1
ATOM 982 C CA . VAL A 1 125 ? 9.573 0.121 -18.288 1.00 81.56 125 VAL A CA 1
ATOM 983 C C . VAL A 1 125 ? 9.233 -1.157 -19.041 1.00 81.56 125 VAL A C 1
ATOM 985 O O . VAL A 1 125 ? 8.919 -1.098 -20.223 1.00 81.56 125 VAL A O 1
ATOM 988 N N . ALA A 1 126 ? 9.258 -2.306 -18.362 1.00 84.31 126 ALA A N 1
ATOM 989 C CA . ALA A 1 126 ? 8.928 -3.595 -18.962 1.00 84.31 126 ALA A CA 1
ATOM 990 C C . ALA A 1 126 ? 7.491 -3.620 -19.509 1.00 84.31 126 ALA A C 1
ATOM 992 O O . ALA A 1 126 ? 7.264 -4.084 -20.624 1.00 84.31 126 ALA A O 1
ATOM 993 N N . GLU A 1 127 ? 6.533 -3.072 -18.763 1.00 81.12 127 GLU A N 1
ATOM 994 C CA . GLU A 1 127 ? 5.136 -2.938 -19.187 1.00 81.12 127 GLU A CA 1
ATOM 995 C C . GLU A 1 127 ? 5.000 -2.020 -20.410 1.00 81.12 127 GLU A C 1
ATOM 997 O O . GLU A 1 127 ? 4.392 -2.407 -21.408 1.00 81.12 127 GLU A O 1
ATOM 1002 N N . LYS A 1 128 ? 5.623 -0.834 -20.370 1.00 79.38 128 LYS A N 1
ATOM 1003 C CA . LYS A 1 128 ? 5.630 0.144 -21.473 1.00 79.38 128 LYS A CA 1
ATOM 1004 C C . LYS A 1 128 ? 6.284 -0.423 -22.738 1.00 79.38 128 LYS A C 1
ATOM 1006 O O . LYS A 1 128 ? 5.730 -0.322 -23.828 1.00 79.38 128 LYS A O 1
ATOM 1011 N N . ALA A 1 129 ? 7.419 -1.092 -22.588 1.00 82.88 129 ALA A N 1
ATOM 1012 C CA . ALA A 1 129 ? 8.133 -1.731 -23.682 1.00 82.88 129 ALA A CA 1
ATOM 1013 C C . ALA A 1 129 ? 7.340 -2.893 -24.288 1.00 82.88 129 ALA A C 1
ATOM 1015 O O . ALA A 1 129 ? 7.334 -3.073 -25.502 1.00 82.88 129 ALA A O 1
ATOM 1016 N N . LEU A 1 130 ? 6.630 -3.675 -23.470 1.00 82.56 130 LEU A N 1
ATOM 1017 C CA . LEU A 1 130 ? 5.756 -4.738 -23.966 1.00 82.56 130 LEU A CA 1
ATOM 1018 C C . LEU A 1 130 ? 4.512 -4.190 -24.656 1.00 82.56 130 LEU A C 1
ATOM 1020 O O . LEU A 1 130 ? 4.037 -4.818 -25.596 1.00 82.56 130 LEU A O 1
ATOM 1024 N N . TRP A 1 131 ? 4.013 -3.027 -24.257 1.00 77.88 131 TRP A N 1
ATOM 1025 C CA . TRP A 1 131 ? 2.953 -2.344 -24.990 1.00 77.88 131 TRP A CA 1
ATOM 1026 C C . TRP A 1 131 ? 3.397 -1.955 -26.397 1.00 77.88 131 TRP A C 1
ATOM 1028 O O . TRP A 1 131 ? 2.800 -2.414 -27.370 1.00 77.88 131 TRP A O 1
ATOM 1038 N N . PHE A 1 132 ? 4.499 -1.210 -26.519 1.00 76.12 132 PHE A N 1
ATOM 1039 C CA . PHE A 1 132 ? 5.033 -0.799 -27.824 1.00 76.12 132 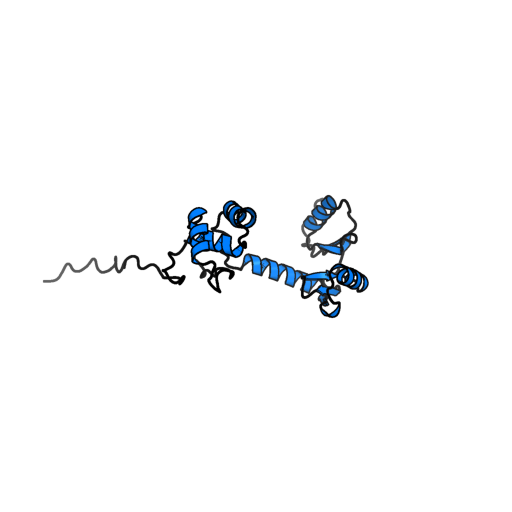PHE A CA 1
ATOM 1040 C C . PHE A 1 132 ? 5.583 -1.972 -28.641 1.00 76.12 132 PHE A C 1
ATOM 1042 O O . PHE A 1 132 ? 5.478 -2.009 -29.864 1.00 76.12 132 PHE A O 1
ATOM 1049 N N . GLY A 1 133 ? 6.083 -3.001 -27.964 1.00 77.56 133 GLY A N 1
ATOM 1050 C CA . GLY A 1 133 ? 6.528 -4.246 -28.572 1.00 77.56 133 GLY A CA 1
ATOM 1051 C C . GLY A 1 133 ? 5.394 -5.181 -28.998 1.00 77.56 133 GLY A C 1
ATOM 1052 O O . GLY A 1 133 ? 5.690 -6.297 -29.429 1.00 77.56 133 GLY A O 1
ATOM 1053 N N . ASN A 1 134 ? 4.118 -4.789 -28.866 1.00 76.62 134 ASN A N 1
ATOM 1054 C CA . ASN A 1 134 ? 2.946 -5.637 -29.118 1.00 76.62 134 ASN A CA 1
ATOM 1055 C C . ASN A 1 134 ? 3.065 -7.011 -28.427 1.00 76.62 134 ASN A C 1
ATOM 1057 O O . ASN A 1 134 ? 2.947 -8.082 -29.030 1.00 76.62 134 ASN A O 1
ATOM 1061 N N . ASN A 1 135 ? 3.410 -6.962 -27.144 1.00 75.56 135 ASN A N 1
ATOM 1062 C CA . ASN A 1 135 ? 3.641 -8.091 -26.259 1.00 75.56 135 ASN A CA 1
ATOM 1063 C C . ASN A 1 135 ? 4.742 -9.059 -26.755 1.00 75.56 135 ASN A C 1
ATOM 1065 O O . ASN A 1 135 ? 4.706 -10.261 -26.475 1.00 75.56 135 ASN A O 1
ATOM 1069 N N . ASN A 1 136 ? 5.733 -8.571 -27.509 1.00 81.00 136 ASN A N 1
ATOM 1070 C CA . ASN A 1 136 ? 6.892 -9.338 -27.971 1.00 81.00 136 ASN A CA 1
ATOM 1071 C C . ASN A 1 136 ? 8.161 -8.911 -27.220 1.00 81.00 136 ASN A C 1
ATOM 1073 O O . ASN A 1 136 ? 8.554 -7.752 -27.285 1.00 81.00 136 ASN A O 1
ATOM 1077 N N . LEU A 1 137 ? 8.831 -9.864 -26.560 1.00 80.69 137 LEU A N 1
ATOM 1078 C CA . LEU A 1 137 ? 10.039 -9.610 -25.764 1.00 80.69 137 LEU A CA 1
ATOM 1079 C C . LEU A 1 137 ? 11.164 -8.957 -26.569 1.00 80.69 137 LEU A C 1
ATOM 1081 O O . LEU A 1 137 ? 11.747 -7.990 -26.105 1.00 80.69 137 LEU A O 1
ATOM 1085 N N . LYS A 1 138 ? 11.440 -9.446 -27.782 1.00 83.38 138 LYS A N 1
ATOM 1086 C CA . LYS A 1 138 ? 12.539 -8.915 -28.594 1.00 83.38 138 LYS A CA 1
ATOM 1087 C C . LYS A 1 138 ? 12.268 -7.464 -28.999 1.00 83.38 138 LYS A C 1
ATOM 1089 O O . LYS A 1 138 ? 13.150 -6.628 -28.880 1.00 83.38 138 LYS A O 1
ATOM 1094 N N . LYS A 1 139 ? 11.032 -7.171 -29.419 1.00 81.62 139 LYS A N 1
ATOM 1095 C CA . LYS A 1 139 ? 10.624 -5.807 -29.782 1.00 81.62 139 LYS A CA 1
ATOM 1096 C C . LYS A 1 139 ? 10.601 -4.872 -28.574 1.00 81.62 139 LYS A C 1
ATOM 1098 O O . LYS A 1 139 ? 10.910 -3.700 -28.713 1.00 81.62 139 LYS A O 1
ATOM 1103 N N . ALA A 1 140 ? 10.244 -5.392 -27.401 1.00 84.12 140 ALA A N 1
ATOM 1104 C CA . ALA A 1 140 ? 10.311 -4.645 -26.154 1.00 84.12 140 ALA A CA 1
ATOM 1105 C C . ALA A 1 140 ? 11.765 -4.303 -25.786 1.00 84.12 140 ALA A C 1
ATOM 1107 O O . ALA A 1 140 ? 12.042 -3.173 -25.411 1.00 84.12 140 ALA A O 1
ATOM 1108 N N . GLU A 1 141 ? 12.702 -5.246 -25.935 1.00 83.81 141 GLU A N 1
ATOM 1109 C CA . GLU A 1 141 ? 14.136 -4.992 -25.729 1.00 83.81 141 GLU A CA 1
ATOM 1110 C C . GLU A 1 141 ? 14.696 -3.979 -26.740 1.00 83.81 141 GLU A C 1
ATOM 1112 O O . GLU A 1 141 ? 15.464 -3.105 -26.350 1.00 83.81 141 GLU A O 1
ATOM 1117 N N . GLU A 1 142 ? 14.293 -4.069 -28.012 1.00 85.06 142 GLU A N 1
ATOM 1118 C CA . GLU A 1 142 ? 14.651 -3.095 -29.055 1.00 85.06 142 GLU A CA 1
ATOM 1119 C C . GLU A 1 142 ? 14.127 -1.694 -28.691 1.00 85.06 142 GLU A C 1
ATOM 1121 O O . GLU A 1 142 ? 14.914 -0.756 -28.624 1.00 85.06 142 GLU A O 1
ATOM 1126 N N . TRP A 1 143 ? 12.849 -1.576 -28.313 1.00 85.00 143 TRP A N 1
ATOM 1127 C CA . TRP A 1 143 ? 12.260 -0.306 -27.877 1.00 85.00 143 TRP A CA 1
ATOM 1128 C C . TRP A 1 143 ? 12.970 0.277 -26.647 1.00 85.00 143 TRP A C 1
ATOM 1130 O O . TRP A 1 143 ? 13.232 1.477 -26.598 1.00 85.00 143 TRP A O 1
ATOM 1140 N N . ILE A 1 144 ? 13.318 -0.569 -25.669 1.00 85.69 144 ILE A N 1
ATOM 1141 C CA . ILE A 1 144 ? 14.078 -0.158 -24.483 1.00 85.69 144 ILE A CA 1
ATOM 1142 C C . ILE A 1 144 ? 15.433 0.421 -24.880 1.00 85.69 144 ILE A C 1
ATOM 1144 O O . ILE A 1 144 ? 15.769 1.498 -24.408 1.00 85.69 144 ILE A O 1
ATOM 1148 N N . ALA A 1 145 ? 16.189 -0.261 -25.741 1.00 84.19 145 ALA A N 1
ATOM 1149 C CA . ALA A 1 145 ? 17.510 0.198 -26.165 1.00 84.19 145 ALA A CA 1
ATOM 1150 C C . ALA A 1 145 ? 17.460 1.522 -26.949 1.00 84.19 145 ALA A C 1
ATOM 1152 O O . ALA A 1 145 ? 18.428 2.275 -26.953 1.00 84.19 145 ALA A O 1
ATOM 1153 N N . GLU A 1 146 ? 16.342 1.806 -27.619 1.00 82.31 146 GLU A N 1
ATOM 1154 C CA . GLU A 1 146 ? 16.143 3.054 -28.364 1.00 82.31 146 GLU A CA 1
ATOM 1155 C C . GLU A 1 146 ? 15.715 4.228 -27.473 1.00 82.31 146 GLU A C 1
ATOM 1157 O O . GLU A 1 146 ? 15.985 5.373 -27.822 1.00 82.31 146 GLU A O 1
ATOM 1162 N N . HIS A 1 147 ? 15.081 3.951 -26.329 1.00 81.00 147 HIS A N 1
ATOM 1163 C CA . HIS A 1 147 ? 14.462 4.970 -25.471 1.00 81.00 147 HIS A CA 1
ATOM 1164 C C . HIS A 1 147 ? 15.064 5.025 -24.058 1.00 81.00 147 HIS A C 1
ATOM 1166 O O . HIS A 1 147 ? 14.581 5.783 -23.221 1.00 81.00 147 HIS A O 1
ATOM 1172 N N . GLU A 1 148 ? 16.098 4.237 -23.739 1.00 81.69 148 GLU A N 1
ATOM 1173 C CA . GLU A 1 148 ? 16.670 4.172 -22.381 1.00 81.69 148 GLU A CA 1
ATOM 1174 C C . GLU A 1 148 ? 17.280 5.497 -21.899 1.00 81.69 148 GLU A C 1
ATOM 1176 O O . GLU A 1 148 ? 17.328 5.751 -20.690 1.00 81.69 148 GLU A O 1
ATOM 1181 N N . ASP A 1 149 ? 17.705 6.339 -22.843 1.00 80.00 149 ASP A N 1
ATOM 1182 C CA . ASP A 1 149 ? 18.268 7.667 -22.605 1.00 80.00 149 ASP A CA 1
ATOM 1183 C C . ASP A 1 149 ? 17.199 8.770 -22.471 1.00 80.00 149 ASP A C 1
ATOM 1185 O O . ASP A 1 149 ? 17.530 9.903 -22.102 1.00 80.00 149 ASP A O 1
ATOM 1189 N N . ASP A 1 150 ? 15.921 8.464 -22.724 1.00 77.31 150 ASP A N 1
ATOM 1190 C CA . ASP A 1 150 ? 14.855 9.459 -22.642 1.00 77.31 150 ASP A CA 1
ATOM 1191 C C . ASP A 1 150 ? 14.547 9.841 -21.184 1.00 77.31 150 ASP A C 1
ATOM 1193 O O . ASP A 1 150 ? 14.470 8.980 -20.295 1.00 77.31 150 ASP A O 1
ATOM 1197 N N . PRO A 1 151 ? 14.295 11.133 -20.897 1.00 70.75 151 PRO A N 1
ATOM 1198 C CA . PRO A 1 151 ? 13.959 11.575 -19.545 1.00 70.75 151 PRO A CA 1
ATOM 1199 C C . PRO A 1 151 ? 12.654 10.939 -19.031 1.00 70.75 151 PRO A C 1
ATOM 1201 O O . PRO A 1 151 ? 12.535 10.659 -17.836 1.00 70.75 151 PRO A O 1
ATOM 1204 N N . ASP A 1 152 ? 11.725 10.634 -19.938 1.00 69.50 152 ASP A N 1
ATOM 1205 C CA . ASP A 1 152 ? 10.409 10.041 -19.676 1.00 69.50 152 ASP A CA 1
ATOM 1206 C C . ASP A 1 152 ? 10.433 8.495 -19.727 1.00 69.50 152 ASP A C 1
ATOM 1208 O O . ASP A 1 152 ? 9.397 7.823 -19.627 1.00 69.50 152 ASP A O 1
ATOM 1212 N N . PHE A 1 153 ? 11.614 7.884 -19.893 1.00 73.19 153 PHE A N 1
ATOM 1213 C CA . PHE A 1 153 ? 11.777 6.432 -20.019 1.00 73.19 153 PHE A CA 1
ATOM 1214 C C . PHE A 1 153 ? 11.241 5.679 -18.799 1.00 73.19 153 PHE A C 1
ATOM 1216 O O . PHE A 1 153 ? 10.555 4.664 -18.923 1.00 73.19 153 PHE A O 1
ATOM 1223 N N . LYS A 1 154 ? 11.518 6.214 -17.606 1.00 75.94 154 LYS A N 1
ATOM 1224 C CA . LYS A 1 154 ? 11.126 5.626 -16.315 1.00 75.94 154 LYS A CA 1
ATOM 1225 C C . LYS A 1 154 ? 9.749 6.087 -15.841 1.00 75.94 154 LYS A C 1
ATOM 1227 O O . LYS A 1 154 ? 9.318 5.678 -14.761 1.00 75.94 154 LYS A O 1
ATOM 1232 N N . GLU A 1 155 ? 9.074 6.937 -16.609 1.00 74.31 155 GLU A N 1
ATOM 1233 C CA . GLU A 1 155 ? 7.745 7.419 -16.264 1.00 74.31 155 GLU A CA 1
ATOM 1234 C C . GLU A 1 155 ? 6.657 6.424 -16.698 1.00 74.31 155 GLU A C 1
ATOM 1236 O O . GLU A 1 155 ? 6.745 5.823 -17.775 1.00 74.31 155 GLU A O 1
ATOM 1241 N N . PRO A 1 156 ? 5.618 6.224 -15.865 1.00 67.50 156 PRO A N 1
ATOM 1242 C CA . PRO A 1 156 ? 4.521 5.322 -16.190 1.00 67.50 156 PRO A CA 1
ATOM 1243 C C . PRO A 1 156 ? 3.765 5.810 -17.433 1.00 67.50 156 PRO A C 1
ATOM 1245 O O . PRO A 1 156 ? 3.407 6.986 -17.533 1.00 67.50 156 PRO A O 1
ATOM 1248 N N . LEU A 1 157 ? 3.501 4.896 -18.374 1.00 66.19 157 LEU A N 1
ATOM 1249 C CA . LEU A 1 157 ? 2.758 5.207 -19.595 1.00 66.19 157 LEU A CA 1
ATOM 1250 C C . LEU A 1 157 ? 1.310 5.567 -19.246 1.00 66.19 157 LEU A C 1
ATOM 1252 O O . LEU A 1 157 ? 0.584 4.756 -18.672 1.00 66.19 157 LEU A O 1
ATOM 1256 N N . ARG A 1 158 ? 0.887 6.777 -19.618 1.00 61.94 158 ARG A N 1
ATOM 1257 C CA . ARG A 1 158 ? -0.490 7.246 -19.436 1.00 61.94 158 ARG A CA 1
ATOM 1258 C C . ARG A 1 158 ? -1.275 7.023 -20.720 1.00 61.94 158 ARG A C 1
ATOM 1260 O O . ARG A 1 158 ? -1.088 7.756 -21.688 1.00 61.94 158 ARG A O 1
ATOM 1267 N N . LEU A 1 159 ? -2.143 6.017 -20.728 1.00 58.59 159 LEU A N 1
ATOM 1268 C CA . LEU A 1 159 ? -3.054 5.788 -21.845 1.00 58.59 159 LEU A CA 1
ATOM 1269 C C . LEU A 1 159 ? -4.298 6.684 -21.717 1.00 58.59 159 LEU A C 1
ATOM 1271 O O . LEU A 1 159 ? -4.793 6.881 -20.604 1.00 58.59 159 LEU A O 1
ATOM 1275 N N . PRO A 1 160 ? -4.826 7.229 -22.828 1.00 51.75 160 PRO A N 1
ATOM 1276 C CA . PRO A 1 160 ? -6.134 7.871 -22.823 1.00 51.75 160 PRO A CA 1
ATOM 1277 C C . PRO A 1 160 ? -7.227 6.841 -22.494 1.00 51.75 160 PRO A C 1
ATOM 1279 O O . PRO A 1 160 ? -7.123 5.670 -22.870 1.00 51.75 160 PRO A O 1
ATOM 1282 N N . GLU A 1 161 ? -8.281 7.275 -21.796 1.00 45.16 161 GLU A N 1
ATOM 1283 C CA . GLU A 1 161 ? -9.408 6.410 -21.426 1.00 45.16 161 GLU A CA 1
ATOM 1284 C C . GLU A 1 161 ? -10.004 5.732 -22.676 1.00 45.16 161 GLU A C 1
ATOM 1286 O O . GLU A 1 161 ? -10.493 6.402 -23.585 1.00 45.16 161 GLU A O 1
ATOM 1291 N N . GLY A 1 162 ? -9.945 4.394 -22.732 1.00 48.44 162 GLY A N 1
ATOM 1292 C CA . GLY A 1 162 ? -10.484 3.586 -23.836 1.00 48.44 162 GLY A CA 1
ATOM 1293 C C . GLY A 1 162 ? -9.462 3.017 -24.832 1.00 48.44 162 GLY A C 1
ATOM 1294 O O . GLY A 1 162 ? -9.869 2.343 -25.779 1.00 48.44 162 GLY A O 1
ATOM 1295 N N . ALA A 1 163 ? -8.155 3.230 -24.638 1.00 54.06 163 ALA A N 1
ATOM 1296 C CA . ALA A 1 163 ? -7.128 2.583 -25.460 1.00 54.06 163 ALA A CA 1
ATOM 1297 C C . ALA A 1 163 ? -7.099 1.060 -25.213 1.00 54.06 163 ALA A C 1
ATOM 1299 O O . ALA A 1 163 ? -6.700 0.600 -24.148 1.00 54.06 163 ALA A O 1
ATOM 1300 N N . THR A 1 164 ? -7.534 0.276 -26.204 1.00 50.59 164 THR A N 1
ATOM 1301 C CA . THR A 1 164 ? -7.583 -1.203 -26.146 1.00 50.59 164 THR A CA 1
ATOM 1302 C C . THR A 1 164 ? -6.619 -1.878 -27.122 1.00 50.59 164 THR A C 1
ATOM 1304 O O . THR A 1 164 ? -6.493 -3.101 -27.121 1.00 50.59 164 THR A O 1
ATOM 1307 N N . THR A 1 165 ? -5.915 -1.094 -27.939 1.00 54.22 165 THR A N 1
ATOM 1308 C CA . THR A 1 165 ? -4.913 -1.570 -28.892 1.00 54.22 165 THR A CA 1
ATOM 1309 C C . THR A 1 165 ? -3.592 -0.833 -28.677 1.00 54.22 165 THR A C 1
ATOM 1311 O O . THR A 1 165 ? -3.612 0.350 -28.317 1.00 54.22 165 THR A O 1
ATOM 1314 N N . PRO A 1 166 ? -2.442 -1.500 -28.897 1.00 53.38 166 PRO A N 1
ATOM 1315 C CA . PRO A 1 166 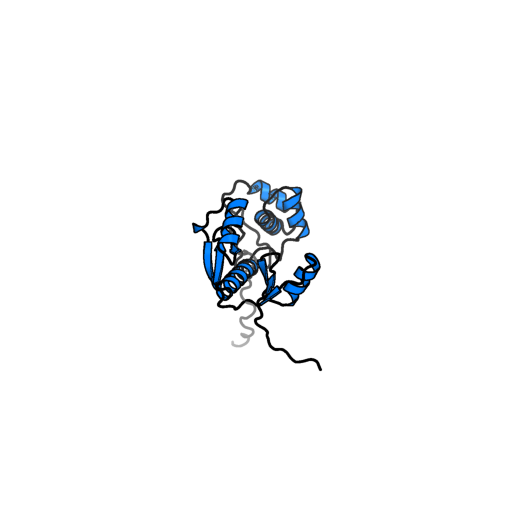? -1.158 -0.820 -28.971 1.00 53.38 166 PRO A CA 1
ATOM 1316 C C . PRO A 1 166 ? -1.216 0.145 -30.157 1.00 53.38 166 PRO A C 1
ATOM 1318 O O . PRO A 1 166 ? -1.183 -0.271 -31.310 1.00 53.38 166 PRO A O 1
ATOM 1321 N N . MET A 1 167 ? -1.418 1.428 -29.857 1.00 48.00 167 MET A N 1
ATOM 1322 C CA . MET A 1 167 ? -1.417 2.497 -30.849 1.00 48.00 167 MET A CA 1
ATOM 1323 C C . MET A 1 167 ? -0.014 2.571 -31.453 1.00 48.00 167 MET A C 1
ATOM 1325 O O . MET A 1 167 ? 0.958 2.670 -30.701 1.00 48.00 167 MET A O 1
ATOM 1329 N N . ASP A 1 168 ? 0.089 2.494 -32.783 1.00 44.28 168 ASP A N 1
ATOM 1330 C CA . ASP A 1 168 ? 1.329 2.771 -33.503 1.00 44.28 168 ASP A CA 1
ATOM 1331 C C . ASP A 1 168 ? 1.806 4.177 -33.111 1.00 44.28 168 ASP A C 1
ATOM 1333 O O . ASP A 1 168 ? 1.184 5.186 -33.442 1.00 44.28 168 ASP A O 1
ATOM 1337 N N . VAL A 1 169 ? 2.874 4.229 -32.321 1.00 49.19 169 VAL A N 1
ATOM 1338 C CA . VAL A 1 169 ? 3.560 5.470 -31.964 1.00 49.19 169 VAL A CA 1
ATOM 1339 C C . VAL A 1 169 ? 4.375 5.943 -33.152 1.00 49.19 169 VAL A C 1
ATOM 1341 O O . VAL A 1 169 ? 5.017 5.140 -33.831 1.00 49.19 169 VAL A O 1
ATOM 1344 N N . ASP A 1 170 ? 4.345 7.247 -33.409 1.00 45.28 170 ASP A N 1
ATOM 1345 C CA . ASP A 1 170 ? 5.270 7.838 -34.366 1.00 45.28 170 ASP A CA 1
ATOM 1346 C C . ASP A 1 170 ? 6.704 7.876 -33.805 1.00 45.28 170 ASP A C 1
ATOM 1348 O O . ASP A 1 170 ? 6.950 7.594 -32.630 1.00 45.28 170 ASP A O 1
ATOM 1352 N N . GLU A 1 171 ? 7.656 8.246 -34.665 1.00 40.78 171 GLU A N 1
ATOM 1353 C CA . GLU A 1 171 ? 9.102 8.350 -34.390 1.00 40.78 171 GLU A CA 1
ATOM 1354 C C . GLU A 1 171 ? 9.459 9.272 -33.198 1.00 40.78 171 GLU A C 1
ATOM 1356 O O . GLU A 1 171 ? 10.614 9.330 -32.794 1.00 40.78 171 GLU A O 1
ATOM 1361 N N . HIS A 1 172 ? 8.484 9.985 -32.617 1.00 41.47 172 HIS A N 1
ATOM 1362 C CA . HIS A 1 172 ? 8.663 10.922 -31.505 1.00 41.47 172 HIS A CA 1
ATOM 1363 C C . HIS A 1 172 ? 7.914 10.499 -30.229 1.00 41.47 172 HIS A C 1
ATOM 1365 O O . HIS A 1 172 ? 7.802 11.291 -29.291 1.00 41.47 172 HIS A O 1
ATOM 1371 N N . GLY A 1 173 ? 7.375 9.275 -30.175 1.00 46.03 173 GLY A N 1
ATOM 1372 C CA . GLY A 1 173 ? 6.684 8.761 -28.990 1.00 46.03 173 GLY A CA 1
ATOM 1373 C C . GLY A 1 173 ? 5.366 9.481 -28.685 1.00 46.03 173 GLY A C 1
ATOM 1374 O O . GLY A 1 173 ? 4.845 9.369 -27.571 1.00 46.03 173 GLY A O 1
ATOM 1375 N N . GLN A 1 174 ? 4.810 10.214 -29.656 1.00 40.81 174 GLN A N 1
ATOM 1376 C CA . GLN A 1 174 ? 3.534 10.897 -29.505 1.00 40.81 174 GLN A CA 1
ATOM 1377 C C . GLN A 1 174 ? 2.395 10.015 -30.036 1.00 40.81 174 GLN A C 1
ATOM 1379 O O . GLN A 1 174 ? 2.491 9.388 -31.090 1.00 40.81 174 GLN A O 1
ATOM 138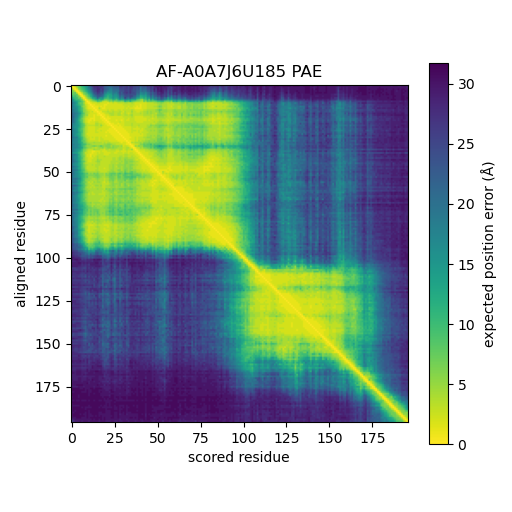4 N N . LEU A 1 175 ? 1.293 9.952 -29.280 1.00 46.53 175 LEU A N 1
ATOM 1385 C CA . LEU A 1 175 ? 0.080 9.232 -29.672 1.00 46.53 175 LEU A CA 1
ATOM 1386 C C . LEU A 1 175 ? -0.509 9.884 -30.932 1.00 46.53 175 LEU A C 1
ATOM 1388 O O . LEU A 1 175 ? -1.126 10.950 -30.843 1.00 46.53 175 LEU A O 1
ATOM 1392 N N . VAL A 1 176 ? -0.334 9.258 -32.096 1.00 44.75 176 VAL A N 1
ATOM 1393 C CA . VAL A 1 176 ? -0.986 9.695 -33.334 1.00 44.75 176 VAL A CA 1
ATOM 1394 C C . VAL A 1 176 ? -2.321 8.961 -33.510 1.00 44.75 176 VAL A C 1
ATOM 1396 O O . VAL A 1 176 ? -2.364 7.734 -33.418 1.00 44.75 176 VAL A O 1
ATOM 1399 N N . PRO A 1 177 ? -3.444 9.667 -33.740 1.00 37.72 177 PRO A N 1
ATOM 1400 C CA . PRO A 1 177 ? -4.685 9.010 -34.119 1.00 37.72 177 PRO A CA 1
ATOM 1401 C C . PRO A 1 177 ? -4.554 8.430 -35.532 1.00 37.72 177 PRO A C 1
ATOM 1403 O O . PRO A 1 177 ? -4.087 9.096 -36.458 1.00 37.72 177 PRO A O 1
ATOM 1406 N N . GLU A 1 178 ? -4.991 7.182 -35.667 1.00 40.41 178 GLU A N 1
ATOM 1407 C CA . GLU A 1 178 ? -5.048 6.388 -36.893 1.00 40.41 178 GLU A CA 1
ATOM 1408 C C . GLU A 1 178 ? -5.540 7.221 -38.093 1.00 40.41 178 GLU A C 1
ATOM 1410 O O . GLU A 1 178 ? -6.706 7.607 -38.185 1.00 40.41 178 GLU A O 1
ATOM 1415 N N . SER A 1 179 ? -4.651 7.508 -39.047 1.00 42.06 179 SER A N 1
ATOM 1416 C CA . SER A 1 179 ? -5.058 7.959 -40.380 1.00 42.06 179 SER A CA 1
ATOM 1417 C C . SER A 1 179 ? -5.385 6.729 -41.223 1.00 42.06 179 SER A C 1
ATOM 1419 O O . SER A 1 179 ? -4.585 6.304 -42.052 1.00 42.06 179 SER A O 1
ATOM 1421 N N . GLY A 1 180 ? -6.557 6.145 -40.977 1.00 40.16 180 GLY A N 1
ATOM 1422 C CA . GLY A 1 180 ? -7.089 4.998 -41.709 1.00 40.16 180 GLY A CA 1
ATOM 1423 C C . GLY A 1 180 ? -8.511 5.259 -42.200 1.00 40.16 180 GLY A C 1
ATOM 1424 O O . GLY A 1 180 ? -9.464 5.068 -41.463 1.00 40.16 180 GLY A O 1
ATOM 1425 N N . GLU A 1 181 ? -8.627 5.689 -43.459 1.00 33.62 181 GLU A N 1
ATOM 1426 C CA . GLU A 1 181 ? -9.836 5.687 -44.304 1.00 33.62 181 GLU A CA 1
ATOM 1427 C C . GLU A 1 181 ? -11.082 6.466 -43.835 1.00 33.62 181 GLU A C 1
ATOM 1429 O O . GLU A 1 181 ? -11.809 6.096 -42.925 1.00 33.62 181 GLU A O 1
ATOM 1434 N N . ASN A 1 182 ? -11.408 7.516 -44.594 1.00 35.28 182 ASN A N 1
ATOM 1435 C CA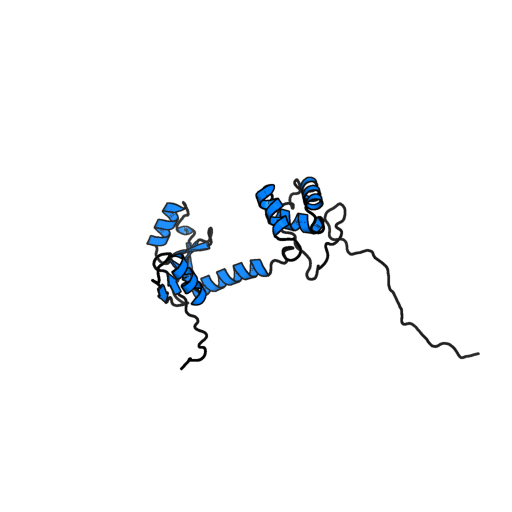 . ASN A 1 182 ? -12.695 8.210 -44.595 1.00 35.28 182 ASN A CA 1
ATOM 1436 C C . ASN A 1 182 ? -13.860 7.268 -44.987 1.00 35.28 182 ASN A C 1
ATOM 1438 O O . ASN A 1 182 ? -13.947 6.903 -46.162 1.00 35.28 182 ASN A O 1
ATOM 1442 N N . PRO A 1 183 ? -14.831 6.975 -44.099 1.00 38.00 183 PRO A N 1
ATOM 1443 C CA . PRO A 1 183 ? -16.091 6.345 -44.452 1.00 38.00 183 PRO A CA 1
ATOM 1444 C C . PRO A 1 183 ? -17.224 7.377 -44.339 1.00 38.00 183 PRO A C 1
ATOM 1446 O O . PRO A 1 183 ? -18.155 7.225 -43.547 1.00 38.00 183 PRO A O 1
ATOM 1449 N N . GLN A 1 184 ? -17.172 8.458 -45.122 1.00 39.47 184 GLN A N 1
ATOM 1450 C CA . GLN A 1 184 ? -18.333 9.328 -45.291 1.00 39.47 184 GLN A CA 1
ATOM 1451 C C . GLN A 1 184 ? -19.258 8.803 -46.395 1.00 39.47 184 GLN A C 1
ATOM 1453 O O . GLN A 1 184 ? -19.059 9.021 -47.586 1.00 39.47 184 GLN A O 1
ATOM 1458 N N . ASN A 1 185 ? -20.353 8.220 -45.905 1.00 38.03 185 ASN A N 1
ATOM 1459 C CA . ASN A 1 185 ? -21.713 8.388 -46.413 1.00 38.03 185 ASN A CA 1
ATOM 1460 C C . ASN A 1 185 ? -22.318 7.268 -47.280 1.00 38.03 185 ASN A C 1
ATOM 1462 O O . ASN A 1 185 ? -22.746 7.462 -48.414 1.00 38.03 185 ASN A O 1
ATOM 1466 N N . VAL A 1 186 ? -22.512 6.104 -46.658 1.00 41.41 186 VAL A N 1
ATOM 1467 C CA . VAL A 1 186 ? -23.649 5.223 -46.967 1.00 41.41 186 VAL A CA 1
ATOM 1468 C C . VAL A 1 186 ? -24.919 5.753 -46.289 1.00 41.41 186 VAL A C 1
ATOM 1470 O O . VAL A 1 186 ? -25.305 5.204 -45.263 1.00 41.41 186 VAL A O 1
ATOM 1473 N N . LYS A 1 187 ? -25.531 6.835 -46.804 1.00 42.31 187 LYS A N 1
ATOM 1474 C CA . LYS A 1 187 ? -26.952 7.239 -46.604 1.00 42.31 187 LYS A CA 1
ATOM 1475 C C . LYS A 1 187 ? -27.235 8.648 -47.161 1.00 42.31 187 LYS A C 1
ATOM 1477 O O . LYS A 1 187 ? -27.728 9.513 -46.453 1.00 42.31 187 LYS A O 1
ATOM 1482 N N . ASP A 1 188 ? -27.062 8.840 -48.466 1.00 39.25 188 ASP A N 1
ATOM 1483 C CA . ASP A 1 188 ? -27.818 9.874 -49.179 1.00 39.25 188 ASP A CA 1
ATOM 1484 C C . ASP A 1 188 ? -28.459 9.283 -50.444 1.00 39.25 188 ASP A C 1
ATOM 1486 O O . ASP A 1 188 ? -27.818 9.015 -51.454 1.00 39.25 188 ASP A O 1
ATOM 1490 N N . MET A 1 189 ? -29.776 9.088 -50.332 1.00 39.41 189 MET A N 1
ATOM 1491 C CA . MET A 1 189 ? -30.763 9.232 -51.406 1.00 39.41 189 MET A CA 1
ATOM 1492 C C . MET A 1 189 ? -30.833 8.152 -52.501 1.00 39.41 189 MET A C 1
ATOM 1494 O O . MET A 1 189 ? -30.680 8.414 -53.693 1.00 39.41 189 MET A O 1
ATOM 1498 N N . VAL A 1 190 ? -31.361 6.984 -52.114 1.00 50.66 190 VAL A N 1
ATOM 1499 C CA . VAL A 1 190 ? -32.478 6.401 -52.883 1.00 50.66 190 VAL A CA 1
ATOM 1500 C C . VAL A 1 190 ? -33.615 7.432 -52.878 1.00 50.66 190 VAL A C 1
ATOM 1502 O O . VAL A 1 190 ? -34.303 7.568 -51.870 1.00 50.66 190 VAL A O 1
ATOM 1505 N N . ASN A 1 191 ? -33.715 8.232 -53.945 1.00 41.09 191 ASN A N 1
ATOM 1506 C CA . ASN A 1 191 ? -34.940 8.782 -54.555 1.00 41.09 191 ASN A CA 1
ATOM 1507 C C . ASN A 1 191 ? -34.631 10.058 -55.346 1.00 41.09 191 ASN A C 1
ATOM 1509 O O . ASN A 1 191 ? -34.748 11.175 -54.838 1.00 41.09 191 ASN A O 1
ATOM 1513 N N . LYS A 1 192 ? -34.318 9.889 -56.632 1.00 43.47 192 LYS A N 1
ATOM 1514 C CA . LYS A 1 192 ? -34.695 10.872 -57.652 1.00 43.47 192 LYS A CA 1
ATOM 1515 C C . LYS A 1 192 ? -34.838 10.216 -59.026 1.00 43.47 192 LYS A C 1
ATOM 1517 O O . LYS A 1 192 ? -34.269 10.666 -60.011 1.00 43.47 192 LYS A O 1
ATOM 1522 N N . ASP A 1 193 ? -35.641 9.158 -59.071 1.00 50.50 193 ASP A N 1
ATOM 1523 C CA . ASP A 1 193 ? -36.452 8.894 -60.257 1.00 50.50 193 ASP A CA 1
ATOM 1524 C C . ASP A 1 193 ? -37.744 9.716 -60.138 1.00 50.50 193 ASP A C 1
ATOM 1526 O O . ASP A 1 193 ? -38.303 9.845 -59.049 1.00 50.50 193 ASP A O 1
ATOM 1530 N N . MET A 1 194 ? -38.199 10.251 -61.273 1.00 46.91 194 MET A N 1
ATOM 1531 C CA . MET A 1 194 ? -39.274 11.239 -61.473 1.00 46.91 194 MET A CA 1
ATOM 1532 C C . MET A 1 194 ? -38.886 12.707 -61.235 1.00 46.91 194 MET A C 1
ATOM 1534 O O . MET A 1 194 ? -38.979 13.225 -60.126 1.00 46.91 194 MET A O 1
ATOM 1538 N N . LEU A 1 195 ? -38.588 13.446 -62.312 1.00 44.31 195 LEU A N 1
ATOM 1539 C CA . LEU A 1 195 ? -39.630 14.171 -63.056 1.00 44.31 195 LEU A CA 1
ATOM 1540 C C . LEU A 1 195 ? -39.022 14.943 -64.254 1.00 44.31 195 LEU A C 1
ATOM 1542 O O . LEU A 1 195 ? -38.363 15.954 -64.043 1.00 44.31 195 LEU A O 1
ATOM 1546 N N . LYS A 1 196 ? -39.393 14.499 -65.467 1.00 42.16 196 LYS A N 1
ATOM 1547 C CA . LYS A 1 196 ? -39.391 15.198 -66.775 1.00 42.16 196 LYS A CA 1
ATOM 1548 C C . LYS A 1 196 ? -38.068 15.446 -67.499 1.00 42.16 196 LYS A C 1
ATOM 1550 O O . LYS A 1 196 ? -37.213 16.188 -66.982 1.00 42.16 196 LYS A O 1
#

Organism: Perkinsus olseni (NCBI:txid32597)

Foldseek 3Di:
DDDDDDPPQWWKAAPVPRDIDRDVVVLVVVCVVVVHNRIDTDDQQQKWKAQPPPRDIDRDVVVVVVVCVVPVDDPVRIDIDGNVVSVVVVVVVVVCVVPQPALVVQADVVQLCCCCVVVVDDSQLSSVLCLQLVNDNVSSVVVCVVCVPPPCNPPHDRDDPPPPHSQNAPPVRDRDPDPDDDPPDPDDDPDDDDDD

Secondary structure (DSSP, 8-state):
----------EEEETTT--EESSHHHHHHHHHHHT---EEEE-TT-EEEEETTT--EESSHHHHHHHHHHH---GGGEEEEEHHHHHHHHHHHHHHHHSS--GGGTS-HHHHHHHHHHH---HHHHHHHHHHTTT-HHHHHHHHHHHTT-TTTTSPP-PPTT--S---B-TTS-B----------S-S-S------

Radius of gyration: 26.63 Å; Cα contacts (8 Å, |Δi|>4): 210; chains: 1; bounding box: 58×37×89 Å

Solvent-accessible surface area (backbone atoms only — not comparable to full-atom values): 12021 Å² total; per-residue (Å²): 140,80,85,81,82,71,89,67,88,49,30,36,30,29,75,86,77,64,49,77,24,74,44,68,66,60,44,51,52,49,22,65,76,70,72,48,87,56,64,43,84,49,58,51,81,38,70,32,32,32,30,77,83,81,67,51,68,33,76,45,73,66,51,44,51,55,47,24,73,73,70,71,52,60,75,87,48,45,44,80,41,34,43,49,57,50,50,50,53,51,50,48,54,50,45,53,65,69,67,46,61,55,59,67,86,72,27,53,66,70,58,31,45,45,34,26,76,73,69,66,40,56,62,56,37,27,33,46,22,18,39,78,22,72,60,31,69,69,46,14,52,52,49,41,73,74,37,66,87,42,91,65,43,82,48,71,60,80,61,64,96,84,73,86,63,74,70,70,58,48,103,78,76,45,90,55,81,84,91,70,80,90,82,88,69,98,79,78,73,99,76,81,80,86,84,136

Sequence (196 aa):
MSSSGGANNMILRCNKTGQLFFTPEDAEDHAKAIGSQDFEEVSPDAKVMVSNVSGKYCFTEEEVKRFCMRTGEKAENFLEITVAELRDRILQKQNQHQNDPRVVDFADSRKVEVLFEGRGYPVVVAEKALWFGNNNLKKAEEWIAEHEDDPDFKEPLRLPEGATTPMDVDEHGQLVPESGENPQNVKDMVNKDMLK

pLDDT: mean 73.0, std 18.96, range [33.62, 94.31]